Protein AF-A0AAP2UJI3-F1 (afdb_monomer_lite)

Sequence (205 aa):
MQFYSIVHDEIKALINLFKKYIAWIEMNHMDNLKEINLFNNMLITNILTFNYTDTYRTVYDLSIYNEIEENGVCWVHGRVFDDGSGDIVMGSGSDYYDRKYENFLDLFKFYQKYKYRTDTSYLDWIKDDQKFDNIYIFGHSLDPTDADILKSFLKSQSNIKIFYRTDSEKYHFEKNLLVILGKEMFMEKLSGKHPNIEFIKFENE

Structure (mmCIF, N/CA/C/O backbone):
data_AF-A0AAP2UJI3-F1
#
_entry.id   AF-A0AAP2UJI3-F1
#
loop_
_atom_site.group_PDB
_atom_site.id
_atom_site.type_symbol
_atom_site.label_atom_id
_atom_site.label_alt_id
_atom_site.label_comp_id
_atom_site.label_asym_id
_atom_site.label_entity_id
_atom_site.label_seq_id
_atom_site.pdbx_PDB_ins_code
_atom_site.Cartn_x
_atom_site.Cartn_y
_atom_site.Cartn_z
_atom_site.occupancy
_atom_site.B_iso_or_equiv
_atom_site.auth_seq_id
_atom_site.auth_comp_id
_atom_site.auth_asym_id
_atom_site.auth_atom_id
_atom_site.pdbx_PDB_model_num
ATOM 1 N N . MET A 1 1 ? 19.217 11.742 -26.617 1.00 65.31 1 MET A N 1
ATOM 2 C CA . MET A 1 1 ? 18.609 10.402 -26.785 1.00 65.31 1 MET A CA 1
ATOM 3 C C . MET A 1 1 ? 19.434 9.308 -26.112 1.00 65.31 1 MET A C 1
ATOM 5 O O . MET A 1 1 ? 18.882 8.651 -25.247 1.00 65.31 1 MET A O 1
ATOM 9 N N . GLN A 1 2 ? 20.737 9.164 -26.394 1.00 83.81 2 GLN A N 1
ATOM 10 C CA . GLN A 1 2 ? 21.566 8.096 -25.800 1.00 83.81 2 GLN A CA 1
ATOM 11 C C . GLN A 1 2 ? 21.606 8.097 -24.257 1.00 83.81 2 GLN A C 1
ATOM 13 O O . GLN A 1 2 ? 21.449 7.045 -23.656 1.00 83.81 2 GLN A O 1
ATOM 18 N N . PHE A 1 3 ? 21.727 9.267 -23.614 1.00 89.75 3 PHE A N 1
ATOM 19 C CA . PHE A 1 3 ? 21.716 9.368 -22.144 1.00 89.75 3 PHE A CA 1
ATOM 20 C C . PHE A 1 3 ? 20.425 8.821 -21.510 1.00 89.75 3 PHE A C 1
ATOM 22 O O . PHE A 1 3 ? 20.492 8.009 -20.597 1.00 89.75 3 PHE A O 1
ATOM 29 N N . TYR A 1 4 ? 19.254 9.222 -22.020 1.00 88.56 4 TYR A N 1
ATOM 30 C CA . TYR A 1 4 ? 17.965 8.761 -21.489 1.00 88.56 4 TYR A CA 1
ATOM 31 C C . TYR A 1 4 ? 17.781 7.249 -21.638 1.00 88.56 4 TYR A C 1
ATOM 33 O O . TYR A 1 4 ? 17.272 6.623 -20.718 1.00 88.56 4 TYR A O 1
ATOM 41 N N . SER A 1 5 ? 18.244 6.670 -22.752 1.00 90.44 5 SER A N 1
ATOM 42 C CA . SER A 1 5 ? 18.227 5.216 -22.955 1.00 90.44 5 SER A CA 1
ATOM 43 C C . SER A 1 5 ? 19.090 4.489 -21.925 1.00 90.44 5 SER A C 1
ATOM 45 O O . SER A 1 5 ? 18.625 3.531 -21.328 1.00 90.44 5 SER A O 1
ATOM 47 N N . ILE A 1 6 ? 20.312 4.973 -21.667 1.00 95.06 6 ILE A N 1
ATOM 48 C CA . ILE A 1 6 ? 21.215 4.354 -20.682 1.00 95.06 6 ILE A CA 1
ATOM 49 C C . ILE A 1 6 ? 20.583 4.379 -19.288 1.00 95.06 6 ILE A C 1
ATOM 51 O O . ILE A 1 6 ? 20.481 3.341 -18.645 1.00 95.06 6 ILE A O 1
ATOM 55 N N . VAL A 1 7 ? 20.096 5.545 -18.850 1.00 93.25 7 VAL A N 1
ATOM 56 C CA . VAL A 1 7 ? 19.451 5.688 -17.533 1.00 93.25 7 VAL A CA 1
ATOM 57 C C . VAL A 1 7 ? 18.229 4.777 -17.417 1.00 93.25 7 VAL A C 1
ATOM 59 O O . VAL A 1 7 ? 17.995 4.162 -16.381 1.00 93.25 7 VAL A O 1
ATOM 62 N N . HIS A 1 8 ? 17.435 4.679 -18.481 1.00 92.50 8 HIS A N 1
ATOM 63 C CA . HIS A 1 8 ? 16.263 3.813 -18.516 1.00 92.50 8 HIS A CA 1
ATOM 64 C C . HIS A 1 8 ? 16.623 2.330 -18.376 1.00 92.50 8 HIS A C 1
ATOM 66 O O . HIS A 1 8 ? 16.031 1.635 -17.546 1.00 92.50 8 HIS A O 1
ATOM 72 N N . ASP A 1 9 ? 17.623 1.868 -19.127 1.00 93.94 9 ASP A N 1
ATOM 73 C CA . ASP A 1 9 ? 18.111 0.490 -19.069 1.00 93.94 9 ASP A CA 1
ATOM 74 C C . ASP A 1 9 ? 18.701 0.158 -17.690 1.00 93.94 9 ASP A C 1
ATOM 76 O O . ASP A 1 9 ? 18.442 -0.918 -17.146 1.00 93.94 9 ASP A O 1
ATOM 80 N N . GLU A 1 10 ? 19.424 1.098 -17.073 1.00 95.50 10 GLU A N 1
ATOM 81 C CA . GLU A 1 10 ? 19.953 0.956 -15.713 1.00 95.50 10 GLU A CA 1
ATOM 82 C C . GLU A 1 10 ? 18.838 0.832 -14.667 1.00 95.50 10 GLU A C 1
ATOM 84 O O . GLU A 1 10 ? 18.910 -0.038 -13.797 1.00 95.50 10 GLU A O 1
ATOM 89 N N . ILE A 1 11 ? 17.768 1.631 -14.768 1.00 93.50 11 ILE A N 1
ATOM 90 C CA . ILE A 1 11 ? 16.617 1.511 -13.860 1.00 93.50 11 ILE A CA 1
ATOM 91 C C . ILE A 1 11 ? 15.938 0.147 -14.034 1.00 93.50 11 ILE A C 1
ATOM 93 O O . ILE A 1 11 ? 15.594 -0.506 -13.049 1.00 93.50 11 ILE A O 1
ATOM 97 N N . LYS A 1 12 ? 15.782 -0.340 -15.270 1.00 93.00 12 LYS A N 1
ATOM 98 C CA . LYS A 1 12 ? 15.232 -1.682 -15.515 1.00 93.00 12 LYS A CA 1
ATOM 99 C C . LYS A 1 12 ? 16.123 -2.788 -14.961 1.00 93.00 12 LYS A C 1
ATOM 101 O O . LYS A 1 12 ? 15.613 -3.751 -14.385 1.00 93.00 12 LYS A O 1
ATOM 106 N N . ALA A 1 13 ? 17.438 -2.662 -15.118 1.00 95.56 13 ALA A N 1
ATOM 107 C CA . ALA A 1 13 ? 18.397 -3.598 -14.545 1.00 95.56 13 ALA A CA 1
ATOM 108 C C . ALA A 1 13 ? 18.309 -3.612 -13.012 1.00 95.56 13 ALA A C 1
ATOM 110 O O . ALA A 1 13 ? 18.271 -4.693 -12.421 1.00 95.56 13 ALA A O 1
ATOM 111 N N . LEU A 1 14 ? 18.184 -2.438 -12.382 1.00 95.25 14 LEU A N 1
ATOM 112 C CA . LEU A 1 14 ? 17.980 -2.302 -10.940 1.00 95.25 14 LEU A CA 1
ATOM 113 C C . LEU A 1 14 ? 16.693 -2.996 -10.479 1.00 95.25 14 LEU A C 1
ATOM 115 O O . LEU A 1 14 ? 16.747 -3.786 -9.542 1.00 95.25 14 LEU A O 1
ATOM 119 N N . ILE A 1 15 ? 15.561 -2.764 -11.153 1.00 93.94 15 ILE A N 1
ATOM 120 C CA . ILE A 1 15 ? 14.279 -3.413 -10.819 1.00 93.94 15 ILE A CA 1
ATOM 121 C C . ILE A 1 15 ? 14.406 -4.940 -10.918 1.00 93.94 15 ILE A C 1
ATOM 123 O O . ILE A 1 15 ? 13.967 -5.667 -10.029 1.00 93.94 15 ILE A O 1
ATOM 127 N N . ASN A 1 16 ? 15.051 -5.451 -11.969 1.00 93.75 16 ASN A N 1
ATOM 128 C CA . ASN A 1 16 ? 15.254 -6.891 -12.133 1.00 93.75 16 ASN A CA 1
ATOM 129 C C . ASN A 1 16 ? 16.176 -7.489 -11.063 1.00 93.75 16 ASN A C 1
ATOM 131 O O . ASN A 1 16 ? 15.917 -8.592 -10.582 1.00 93.75 16 ASN A O 1
ATOM 135 N N . LEU A 1 17 ? 17.240 -6.780 -10.680 1.00 96.06 17 LEU A N 1
ATOM 136 C CA . LEU A 1 17 ? 18.109 -7.202 -9.584 1.00 96.06 17 LEU A CA 1
ATOM 137 C C . LEU A 1 17 ? 17.356 -7.187 -8.250 1.00 96.06 17 LEU A C 1
ATOM 139 O O . LEU A 1 17 ? 17.501 -8.116 -7.462 1.00 96.06 17 LEU A O 1
ATOM 143 N N . PHE A 1 18 ? 16.523 -6.172 -8.024 1.00 95.62 18 PHE A N 1
ATOM 144 C CA . PHE A 1 18 ? 15.719 -6.044 -6.816 1.00 95.62 18 PHE A CA 1
ATOM 145 C C . PHE A 1 18 ? 14.740 -7.212 -6.648 1.00 95.62 18 PHE A C 1
ATOM 147 O O . PHE A 1 18 ? 14.673 -7.781 -5.563 1.00 95.62 18 PHE A O 1
ATOM 154 N N . LYS A 1 19 ? 14.072 -7.661 -7.723 1.00 95.31 19 LYS A N 1
ATOM 155 C CA . LYS A 1 19 ? 13.230 -8.874 -7.685 1.00 95.31 19 LYS A CA 1
ATOM 156 C C . LYS A 1 19 ? 14.011 -10.115 -7.251 1.00 95.31 19 LYS A C 1
ATOM 158 O O . LYS A 1 19 ? 13.573 -10.845 -6.370 1.00 95.31 19 LYS A O 1
ATOM 163 N N . LYS A 1 20 ? 15.204 -10.326 -7.818 1.00 95.38 20 LYS A N 1
ATOM 164 C CA . LYS A 1 20 ? 16.078 -11.449 -7.435 1.00 95.38 20 LYS A CA 1
ATOM 165 C C . LYS A 1 20 ? 16.544 -11.351 -5.986 1.00 95.38 20 LYS A C 1
ATOM 167 O O . LYS A 1 20 ? 16.634 -12.365 -5.307 1.00 95.38 20 LYS A O 1
ATOM 172 N N . TYR A 1 21 ? 16.846 -10.140 -5.525 1.00 95.19 21 TYR A N 1
ATOM 173 C CA . TYR A 1 21 ? 17.221 -9.896 -4.139 1.00 95.19 21 TYR A CA 1
ATOM 174 C C . TYR A 1 21 ? 16.072 -10.228 -3.182 1.00 95.19 21 TYR A C 1
ATOM 176 O O . TYR A 1 21 ? 16.296 -10.934 -2.207 1.00 95.19 21 TYR A O 1
ATOM 184 N N . ILE A 1 22 ? 14.848 -9.787 -3.487 1.00 93.62 22 ILE A N 1
ATOM 185 C CA . ILE A 1 22 ? 13.653 -10.117 -2.703 1.00 93.62 22 ILE A CA 1
ATOM 186 C C . ILE A 1 22 ? 13.452 -11.635 -2.625 1.00 93.62 22 ILE A C 1
ATOM 188 O O . ILE A 1 22 ? 13.320 -12.166 -1.527 1.00 93.62 22 ILE A O 1
ATOM 192 N N . ALA A 1 23 ? 13.487 -12.333 -3.764 1.00 93.50 23 ALA A N 1
ATOM 193 C CA . ALA A 1 23 ? 13.346 -13.789 -3.796 1.00 93.50 23 ALA A CA 1
ATOM 194 C C . ALA A 1 23 ? 14.439 -14.486 -2.967 1.00 93.50 23 ALA A C 1
ATOM 196 O O . ALA A 1 23 ? 14.164 -15.392 -2.187 1.00 93.50 23 ALA A O 1
ATOM 197 N N . TRP A 1 24 ? 15.684 -14.006 -3.060 1.00 93.88 24 TRP A N 1
ATOM 198 C CA . TRP A 1 24 ? 16.778 -14.514 -2.236 1.00 93.88 24 TRP A CA 1
ATOM 199 C C . TRP A 1 24 ? 16.541 -14.285 -0.735 1.00 93.88 24 TRP A C 1
ATOM 201 O O . TRP A 1 24 ? 16.820 -15.186 0.056 1.00 93.88 24 TRP A O 1
ATOM 211 N N . ILE A 1 25 ? 16.012 -13.123 -0.333 1.00 91.31 25 ILE A N 1
ATOM 212 C CA . ILE A 1 25 ? 15.660 -12.844 1.067 1.00 91.31 25 ILE A CA 1
ATOM 213 C C . ILE A 1 25 ? 14.590 -13.818 1.564 1.00 91.31 25 ILE A C 1
ATOM 215 O O . ILE A 1 25 ? 14.795 -14.441 2.606 1.00 91.31 25 ILE A O 1
ATOM 219 N N . GLU A 1 26 ? 13.502 -13.998 0.811 1.00 87.56 26 GLU A N 1
ATOM 220 C CA . GLU A 1 26 ? 12.428 -14.937 1.166 1.00 87.56 26 GLU A CA 1
ATOM 221 C C . GLU A 1 26 ? 12.962 -16.369 1.325 1.00 87.56 26 GLU A C 1
ATOM 223 O O . GLU A 1 26 ? 12.669 -17.047 2.304 1.00 87.56 26 GLU A O 1
ATOM 228 N N . MET A 1 27 ? 13.841 -16.820 0.430 1.00 87.81 27 MET A N 1
ATOM 229 C CA . MET A 1 27 ? 14.386 -18.179 0.504 1.00 87.81 27 MET A CA 1
ATOM 230 C C . MET A 1 27 ? 15.370 -18.407 1.662 1.00 87.81 27 MET A C 1
ATOM 232 O O . MET A 1 27 ? 15.539 -19.545 2.089 1.00 87.81 27 MET A O 1
ATOM 236 N N . ASN A 1 28 ? 16.082 -17.372 2.126 1.00 89.81 28 ASN A N 1
ATOM 237 C CA . ASN A 1 28 ? 17.237 -17.552 3.023 1.00 89.81 28 ASN A CA 1
ATOM 238 C C . ASN A 1 28 ? 17.060 -16.942 4.418 1.00 89.81 28 ASN A C 1
ATOM 240 O O . ASN A 1 28 ? 17.861 -17.230 5.309 1.00 89.81 28 ASN A O 1
ATOM 244 N N . HIS A 1 29 ? 16.063 -16.079 4.626 1.00 87.81 29 HIS A N 1
ATOM 245 C CA . HIS A 1 29 ? 15.933 -15.318 5.871 1.00 87.81 29 HIS A CA 1
ATOM 246 C C . HIS A 1 29 ? 14.582 -15.461 6.577 1.00 87.81 29 HIS A C 1
ATOM 248 O O . HIS A 1 29 ? 14.460 -14.976 7.704 1.00 87.81 29 HIS A O 1
ATOM 254 N N . MET A 1 30 ? 13.611 -16.156 5.981 1.00 82.81 30 MET A N 1
ATOM 255 C CA . MET A 1 30 ? 12.265 -16.303 6.548 1.00 82.81 30 MET A CA 1
ATOM 256 C C . MET A 1 30 ? 12.227 -17.118 7.843 1.00 82.81 30 MET A C 1
ATOM 258 O O . MET A 1 30 ? 11.515 -16.732 8.766 1.00 82.81 30 MET A O 1
ATOM 262 N N . ASP A 1 31 ? 13.069 -18.147 7.978 1.00 80.31 31 ASP A N 1
ATOM 263 C CA . ASP A 1 31 ? 13.135 -19.008 9.174 1.00 80.31 31 ASP A CA 1
ATOM 264 C C . ASP A 1 31 ? 13.488 -18.257 10.473 1.00 80.31 31 ASP A C 1
ATOM 266 O O . ASP A 1 31 ? 13.299 -18.770 11.574 1.00 80.31 31 ASP A O 1
ATOM 270 N N . ASN A 1 32 ? 14.029 -17.038 10.366 1.00 78.62 32 ASN A N 1
ATOM 271 C CA . ASN A 1 32 ? 14.423 -16.226 11.520 1.00 78.62 32 ASN A CA 1
ATOM 272 C C . ASN A 1 32 ? 13.332 -15.247 11.974 1.00 78.62 32 ASN A C 1
ATOM 274 O O . ASN A 1 32 ? 13.539 -14.507 12.943 1.00 78.62 32 ASN A O 1
ATOM 278 N N . LEU A 1 33 ? 12.205 -15.183 11.265 1.00 81.94 33 LEU A N 1
ATOM 279 C CA . LEU A 1 33 ? 11.120 -14.272 11.597 1.00 81.94 33 LEU A CA 1
ATOM 280 C C . LEU A 1 33 ? 10.270 -14.840 12.732 1.00 81.94 33 LEU A C 1
ATOM 282 O O . LEU A 1 33 ? 10.002 -16.034 12.810 1.00 81.94 33 LEU A O 1
ATOM 286 N N . LYS A 1 34 ? 9.850 -13.948 13.629 1.00 80.81 34 LYS A N 1
ATOM 287 C CA . LYS A 1 34 ? 8.899 -14.259 14.694 1.00 80.81 34 LYS A CA 1
ATOM 288 C C . LYS A 1 34 ? 7.555 -13.643 14.357 1.00 80.81 34 LYS A C 1
ATOM 290 O O . LYS A 1 34 ? 7.498 -12.493 13.915 1.00 80.81 34 LYS A O 1
ATOM 295 N N . GLU A 1 35 ? 6.500 -14.401 14.612 1.00 79.12 35 GLU A N 1
ATOM 296 C CA . GLU A 1 35 ? 5.138 -13.893 14.570 1.00 79.12 35 GLU A CA 1
ATOM 297 C C . GLU A 1 35 ? 4.967 -12.720 15.539 1.00 79.12 35 GLU A C 1
ATOM 299 O O . GLU A 1 35 ? 5.454 -12.734 16.670 1.00 79.12 35 GLU A O 1
ATOM 304 N N . ILE A 1 36 ? 4.241 -11.701 15.091 1.00 80.06 36 ILE A N 1
ATOM 305 C CA . ILE A 1 36 ? 3.737 -10.638 15.950 1.00 80.06 36 ILE A CA 1
ATOM 306 C C . ILE A 1 36 ? 2.353 -11.063 16.461 1.00 80.06 36 ILE A C 1
ATOM 308 O O . ILE A 1 36 ? 1.394 -11.111 15.690 1.00 80.06 36 ILE A O 1
ATOM 312 N N . ASN A 1 37 ? 2.231 -11.289 17.774 1.00 79.25 37 ASN A N 1
ATOM 313 C CA . ASN A 1 37 ? 0.995 -11.747 18.441 1.00 79.25 37 ASN A CA 1
ATOM 314 C C . ASN A 1 37 ? -0.247 -10.885 18.155 1.00 79.25 37 ASN A C 1
ATOM 316 O O . ASN A 1 37 ? -1.378 -11.343 18.309 1.00 79.25 37 ASN A O 1
ATOM 320 N N . LEU A 1 38 ? -0.048 -9.630 17.747 1.00 79.25 38 LEU A N 1
ATOM 321 C CA . LEU A 1 38 ? -1.108 -8.690 17.391 1.00 79.25 38 LEU A CA 1
ATOM 322 C C . LEU A 1 38 ? -2.101 -9.265 16.366 1.00 79.25 38 LEU A C 1
ATOM 324 O O . LEU A 1 38 ? -3.298 -8.998 16.472 1.00 79.25 38 LEU A O 1
ATOM 328 N N . PHE A 1 39 ? -1.622 -10.053 15.401 1.00 77.94 39 PHE A N 1
ATOM 329 C CA . PHE A 1 39 ? -2.461 -10.595 14.331 1.00 77.94 39 PHE A CA 1
ATOM 330 C C . PHE A 1 39 ? -3.343 -11.766 14.784 1.00 77.94 39 PHE A C 1
ATOM 332 O O . PHE A 1 39 ? -4.402 -11.979 14.200 1.00 77.94 39 PHE A O 1
ATOM 339 N N . ASN A 1 40 ? -2.984 -12.456 15.872 1.00 75.38 40 ASN A N 1
ATOM 340 C CA . ASN A 1 40 ? -3.693 -13.654 16.349 1.00 75.38 40 ASN A CA 1
ATOM 341 C C . ASN A 1 40 ? -5.133 -13.362 16.794 1.00 75.38 40 ASN A C 1
ATOM 343 O O . ASN A 1 40 ? -5.980 -14.250 16.805 1.00 75.38 40 ASN A O 1
ATOM 347 N N . ASN A 1 41 ? -5.421 -12.110 17.154 1.00 76.00 41 ASN A N 1
ATOM 348 C CA . ASN A 1 41 ? -6.742 -11.676 17.610 1.00 76.00 41 ASN A CA 1
ATOM 349 C C . ASN A 1 41 ? -7.554 -10.971 16.511 1.00 76.00 41 ASN A C 1
ATOM 351 O O . ASN A 1 41 ? -8.590 -10.369 16.805 1.00 76.00 41 ASN A O 1
ATOM 355 N N . MET A 1 42 ? -7.081 -10.986 15.261 1.00 82.44 42 MET A N 1
ATOM 356 C CA . MET A 1 42 ? -7.744 -10.328 14.137 1.00 82.44 42 MET A CA 1
ATOM 357 C C . MET A 1 42 ? -8.415 -11.357 13.226 1.00 82.44 42 MET A C 1
ATOM 359 O O . MET A 1 42 ? -7.772 -12.275 12.725 1.00 82.44 42 MET A O 1
ATOM 363 N N . LEU A 1 43 ? -9.710 -11.170 12.961 1.00 84.06 43 LEU A N 1
ATOM 364 C CA . LEU A 1 43 ? -10.407 -11.908 11.911 1.00 84.06 43 LEU A CA 1
ATOM 365 C C . LEU A 1 43 ? -10.122 -11.226 10.569 1.00 84.06 43 LEU A C 1
ATOM 367 O O . LEU A 1 43 ? -10.699 -10.180 10.267 1.00 84.06 43 LEU A O 1
ATOM 371 N N . ILE A 1 44 ? -9.213 -11.798 9.785 1.00 86.50 44 ILE A N 1
ATOM 372 C CA . ILE A 1 44 ? -8.826 -11.257 8.482 1.00 86.50 44 ILE A CA 1
ATOM 373 C C . ILE A 1 44 ? -9.504 -12.074 7.386 1.00 86.50 44 ILE A C 1
ATOM 375 O O . ILE A 1 44 ? -9.190 -13.244 7.195 1.00 86.50 44 ILE A O 1
ATOM 379 N N . THR A 1 45 ? -10.421 -11.444 6.653 1.00 87.94 45 THR A N 1
ATOM 380 C CA . THR A 1 45 ? -11.093 -12.052 5.490 1.00 87.94 45 THR A CA 1
ATOM 381 C C . THR A 1 45 ? -10.449 -11.647 4.169 1.00 87.94 45 THR A C 1
ATOM 383 O O . THR A 1 45 ? -10.584 -12.346 3.170 1.00 87.94 45 THR A O 1
ATOM 386 N N . ASN A 1 46 ? -9.774 -10.494 4.148 1.00 91.06 46 ASN A N 1
ATOM 387 C CA . ASN A 1 46 ? -9.183 -9.920 2.949 1.00 91.06 46 ASN A CA 1
ATOM 388 C C . ASN A 1 46 ? -7.850 -9.242 3.259 1.00 91.06 46 ASN A C 1
ATOM 390 O O . ASN A 1 46 ? -7.698 -8.598 4.297 1.00 91.06 46 ASN A O 1
ATOM 394 N N . ILE A 1 47 ? -6.906 -9.341 2.324 1.00 91.88 47 ILE A N 1
ATOM 395 C CA . ILE A 1 47 ? -5.590 -8.705 2.408 1.00 91.88 47 ILE A CA 1
ATOM 396 C C . ILE A 1 47 ? -5.372 -7.846 1.169 1.00 91.88 47 ILE A C 1
ATOM 398 O O . ILE A 1 47 ? -5.279 -8.346 0.053 1.00 91.88 47 ILE A O 1
ATOM 402 N N . LEU A 1 48 ? -5.231 -6.539 1.375 1.00 93.50 48 LEU A N 1
ATOM 403 C CA . LEU A 1 48 ? -4.755 -5.612 0.356 1.00 93.50 48 LEU A CA 1
ATOM 404 C C . LEU A 1 48 ? -3.249 -5.414 0.543 1.00 93.50 48 LEU A C 1
ATOM 406 O O . LEU A 1 48 ? -2.832 -4.701 1.456 1.00 93.50 48 LEU A O 1
ATOM 410 N N . THR A 1 49 ? -2.429 -6.054 -0.290 1.00 92.44 49 THR A N 1
ATOM 411 C CA . THR A 1 49 ? -0.972 -6.037 -0.116 1.00 92.44 49 THR A CA 1
ATOM 412 C C . THR A 1 49 ? -0.278 -5.148 -1.142 1.00 92.44 49 THR A C 1
ATOM 414 O O . THR A 1 49 ? -0.447 -5.288 -2.353 1.00 92.44 49 THR A O 1
ATOM 417 N N . PHE A 1 50 ? 0.542 -4.241 -0.614 1.00 92.06 50 PHE A N 1
ATOM 418 C CA . PHE A 1 50 ? 1.509 -3.429 -1.356 1.00 92.06 50 PHE A CA 1
ATOM 419 C C . PHE A 1 50 ? 2.905 -4.074 -1.359 1.00 92.06 50 PHE A C 1
ATOM 421 O O . PHE A 1 50 ? 3.814 -3.589 -2.025 1.00 92.06 50 PHE A O 1
ATOM 428 N N . ASN A 1 51 ? 3.085 -5.157 -0.596 1.00 91.81 51 ASN A N 1
ATOM 429 C CA . ASN A 1 51 ? 4.319 -5.929 -0.577 1.00 91.81 51 ASN A CA 1
ATOM 430 C C . ASN A 1 51 ? 4.358 -6.884 -1.769 1.00 91.81 51 ASN A C 1
ATOM 432 O O . ASN A 1 51 ? 3.322 -7.306 -2.278 1.00 91.81 51 ASN A O 1
ATOM 436 N N . TYR A 1 52 ? 5.569 -7.267 -2.161 1.00 93.12 52 TYR A N 1
ATOM 437 C CA . TYR A 1 52 ? 5.797 -8.129 -3.318 1.00 93.12 52 TYR A CA 1
ATOM 438 C C . TYR A 1 52 ? 5.856 -9.623 -2.975 1.00 93.12 52 TYR A C 1
ATOM 440 O O . TYR A 1 52 ? 5.956 -10.439 -3.884 1.00 93.12 52 TYR A O 1
ATOM 448 N N . THR A 1 53 ? 5.841 -9.984 -1.694 1.00 89.94 53 THR A N 1
ATOM 449 C CA . THR A 1 53 ? 6.145 -11.333 -1.197 1.00 89.94 53 THR A CA 1
ATOM 450 C C . THR A 1 53 ? 5.019 -11.905 -0.349 1.00 89.94 53 THR A C 1
ATOM 452 O O . THR A 1 53 ? 4.253 -11.172 0.281 1.00 89.94 53 THR A O 1
ATOM 455 N N . ASP A 1 54 ? 4.962 -13.234 -0.268 1.00 85.50 54 ASP A N 1
ATOM 456 C CA . ASP A 1 54 ? 4.044 -13.982 0.598 1.00 85.50 54 ASP A CA 1
ATOM 457 C C . ASP A 1 54 ? 4.531 -14.091 2.047 1.00 85.50 54 ASP A C 1
ATOM 459 O O . ASP A 1 54 ? 4.106 -14.991 2.769 1.00 85.50 54 ASP A O 1
ATOM 463 N N . THR A 1 55 ? 5.369 -13.155 2.510 1.00 83.44 55 THR A N 1
ATOM 464 C CA . THR A 1 55 ? 5.941 -13.161 3.864 1.00 83.44 55 THR A CA 1
ATOM 465 C C . THR A 1 55 ? 4.873 -13.413 4.929 1.00 83.44 55 THR A C 1
ATOM 467 O O . THR A 1 55 ? 5.105 -14.134 5.894 1.00 83.44 55 THR A O 1
ATOM 470 N N . TYR A 1 56 ? 3.675 -12.848 4.744 1.00 82.25 56 TYR A N 1
ATOM 471 C CA . TYR A 1 56 ? 2.576 -13.015 5.687 1.00 82.25 56 TYR A CA 1
ATOM 472 C C . TYR A 1 56 ? 2.067 -14.465 5.781 1.00 82.25 56 TYR A C 1
ATOM 474 O O . TYR A 1 56 ? 1.693 -14.871 6.869 1.00 82.25 56 TYR A O 1
ATOM 482 N N . ARG A 1 57 ? 2.071 -15.245 4.691 1.00 80.19 57 ARG A N 1
ATOM 483 C CA . ARG A 1 57 ? 1.650 -16.661 4.690 1.00 80.19 57 ARG A CA 1
ATOM 484 C C . ARG A 1 57 ? 2.687 -17.559 5.340 1.00 80.19 57 ARG A C 1
ATOM 486 O O . ARG A 1 57 ? 2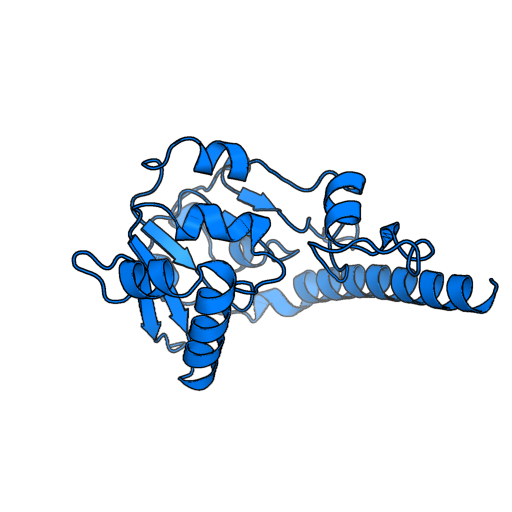.339 -18.546 5.969 1.00 80.19 57 ARG A O 1
ATOM 493 N N . THR A 1 58 ? 3.957 -17.225 5.138 1.00 78.38 58 THR A N 1
ATOM 494 C CA . THR A 1 58 ? 5.079 -18.001 5.665 1.00 78.38 58 THR A CA 1
ATOM 495 C C . THR A 1 58 ? 5.274 -17.752 7.157 1.00 78.38 58 THR A C 1
ATOM 497 O O . THR A 1 58 ? 5.564 -18.686 7.894 1.00 78.38 58 THR A O 1
ATOM 500 N N . VAL A 1 59 ? 5.135 -16.497 7.604 1.00 80.56 59 VAL A N 1
ATOM 501 C CA . VAL A 1 59 ? 5.307 -16.132 9.019 1.00 80.56 59 VAL A CA 1
ATOM 502 C C . VAL A 1 59 ? 4.062 -16.443 9.824 1.00 80.56 59 VAL A C 1
ATOM 504 O O . VAL A 1 59 ? 4.190 -16.954 10.923 1.00 80.56 59 VAL A O 1
ATOM 507 N N . TYR A 1 60 ? 2.880 -16.111 9.308 1.00 77.75 60 TYR A N 1
ATOM 508 C CA . TYR A 1 60 ? 1.626 -16.319 10.017 1.00 77.75 60 TYR A CA 1
ATOM 509 C C . TYR A 1 60 ? 0.924 -17.508 9.382 1.00 77.75 60 TYR A C 1
ATOM 511 O O . TYR A 1 60 ? 0.460 -17.419 8.243 1.00 77.75 60 TYR A O 1
ATOM 519 N N . ASP A 1 61 ? 0.843 -18.617 10.118 1.00 63.94 61 ASP A N 1
ATOM 520 C CA . ASP A 1 61 ? 0.106 -19.798 9.678 1.00 63.94 61 ASP A CA 1
ATOM 521 C C . ASP A 1 61 ? -1.403 -19.509 9.682 1.00 63.94 61 ASP A C 1
ATOM 523 O O . ASP A 1 61 ? -2.152 -19.828 10.609 1.00 63.94 61 ASP A O 1
ATOM 527 N N . LEU A 1 62 ? -1.863 -18.850 8.619 1.00 58.88 62 LEU A N 1
ATOM 528 C CA . LEU A 1 62 ? -3.262 -18.491 8.438 1.00 58.88 62 LEU A CA 1
ATOM 529 C C . LEU A 1 62 ? -4.163 -19.728 8.322 1.00 58.88 62 LEU A C 1
ATOM 531 O O . LEU A 1 62 ? -5.362 -19.595 8.542 1.00 58.88 62 LEU A O 1
ATOM 535 N N . SER A 1 63 ? -3.621 -20.930 8.073 1.00 51.16 63 SER A N 1
ATOM 536 C CA . SER A 1 63 ? -4.418 -22.166 8.080 1.00 51.16 63 SER A CA 1
ATOM 537 C C . SER A 1 63 ? -5.010 -22.483 9.462 1.00 51.16 63 SER A C 1
ATOM 539 O O . SER A 1 63 ? -6.049 -23.135 9.554 1.00 51.16 63 SER A O 1
ATOM 541 N N . ILE A 1 64 ? -4.414 -21.956 10.539 1.00 50.22 64 ILE A N 1
ATOM 542 C CA . ILE A 1 64 ? -4.914 -22.106 11.912 1.00 50.22 64 ILE A CA 1
ATOM 543 C C . ILE A 1 64 ? -5.951 -21.025 12.262 1.00 50.22 64 ILE A C 1
ATOM 545 O O . ILE A 1 64 ? -6.820 -21.261 13.104 1.00 50.22 64 ILE A O 1
ATOM 549 N N . TYR A 1 65 ? -5.894 -19.853 11.617 1.00 51.81 65 TYR A N 1
ATOM 550 C CA . TYR A 1 65 ? -6.619 -18.665 12.083 1.00 51.81 65 TYR A CA 1
ATOM 551 C C . TYR A 1 65 ? -7.717 -18.159 11.147 1.00 51.81 65 TYR A C 1
ATOM 553 O O . TYR A 1 65 ? -8.700 -17.661 11.680 1.00 51.81 65 TYR A O 1
ATOM 561 N N . ASN A 1 66 ? -7.587 -18.299 9.820 1.00 55.16 66 ASN A N 1
ATOM 562 C CA . ASN A 1 66 ? -8.606 -18.117 8.770 1.00 55.16 66 ASN A CA 1
ATOM 563 C C . ASN A 1 66 ? -7.954 -18.520 7.434 1.00 55.16 66 ASN A C 1
ATOM 565 O O . ASN A 1 66 ? -7.046 -17.814 6.994 1.00 55.16 66 ASN A O 1
ATOM 569 N N . GLU A 1 67 ? -8.388 -19.591 6.760 1.00 64.00 67 GLU A N 1
ATOM 570 C CA . GLU A 1 67 ? -7.933 -19.865 5.386 1.00 64.00 67 GLU A CA 1
ATOM 571 C C . GLU A 1 67 ? -8.383 -18.711 4.472 1.00 64.00 67 GLU A C 1
ATOM 573 O O . GLU A 1 67 ? -9.503 -18.692 3.964 1.00 64.00 67 GLU A O 1
ATOM 578 N N . ILE A 1 68 ? -7.526 -17.702 4.294 1.00 75.06 68 ILE A N 1
ATOM 579 C CA . ILE A 1 68 ? -7.764 -16.637 3.325 1.00 75.06 68 ILE A CA 1
ATOM 580 C C . ILE A 1 68 ? -7.549 -17.264 1.955 1.00 75.06 68 ILE A C 1
ATOM 582 O O . ILE A 1 68 ? -6.414 -17.484 1.523 1.00 75.06 68 ILE A O 1
ATOM 586 N N . GLU A 1 69 ? -8.657 -17.569 1.287 1.00 77.88 69 GLU A N 1
ATOM 587 C CA . GLU A 1 69 ? -8.658 -17.983 -0.109 1.00 77.88 69 GLU A CA 1
ATOM 588 C C . GLU A 1 69 ? -7.846 -16.985 -0.957 1.00 77.88 69 GLU A C 1
ATOM 590 O O . GLU A 1 69 ? -7.822 -15.786 -0.678 1.00 77.88 69 GLU A O 1
ATOM 595 N N . GLU A 1 70 ? -7.185 -17.448 -2.026 1.00 81.00 70 GLU A N 1
ATOM 596 C CA . GLU A 1 70 ? -6.371 -16.568 -2.890 1.00 81.00 70 GLU A CA 1
ATOM 597 C C . GLU A 1 70 ? -7.185 -15.376 -3.431 1.00 81.00 70 GLU A C 1
ATOM 599 O O . GLU A 1 70 ? -6.652 -14.283 -3.577 1.00 81.00 70 GLU A O 1
ATOM 604 N N . ASN A 1 71 ? -8.493 -15.553 -3.651 1.00 82.69 71 ASN A N 1
ATOM 605 C CA . ASN A 1 71 ? -9.416 -14.491 -4.076 1.00 82.69 71 ASN A CA 1
ATOM 606 C C . ASN A 1 71 ? -9.645 -13.393 -3.007 1.00 82.69 71 ASN A C 1
ATOM 608 O O . ASN A 1 71 ? -10.171 -12.320 -3.317 1.00 82.69 71 ASN A O 1
ATOM 612 N N . GLY A 1 72 ? -9.261 -13.653 -1.756 1.00 88.25 72 GLY A N 1
ATOM 613 C CA . GLY A 1 72 ? -9.287 -12.721 -0.638 1.00 88.25 72 GLY A CA 1
ATOM 614 C C . GLY A 1 72 ? -8.061 -11.811 -0.597 1.00 88.25 72 GLY A C 1
ATOM 615 O O . GLY A 1 72 ? -8.045 -10.848 0.167 1.00 88.25 72 GLY A O 1
ATOM 616 N N . VAL A 1 73 ? -7.050 -12.064 -1.429 1.00 91.81 73 VAL A N 1
ATOM 617 C CA . VAL A 1 73 ? -5.785 -11.325 -1.452 1.00 91.81 73 VAL A CA 1
ATOM 618 C C . VAL A 1 73 ? -5.703 -10.501 -2.728 1.00 91.81 73 VAL A C 1
ATOM 620 O O . VAL A 1 73 ? -5.957 -11.009 -3.811 1.00 91.81 73 VAL A O 1
ATOM 623 N N . CYS A 1 74 ? -5.335 -9.226 -2.607 1.00 93.88 74 CYS A N 1
ATOM 624 C CA . CYS A 1 74 ? -5.184 -8.322 -3.739 1.00 93.88 74 CYS A CA 1
ATOM 625 C C . CYS A 1 74 ? -3.765 -7.744 -3.796 1.00 93.88 74 CYS A C 1
ATOM 627 O O . CYS A 1 74 ? -3.379 -6.933 -2.949 1.00 93.88 74 CYS A O 1
ATOM 629 N N . TRP A 1 75 ? -3.013 -8.125 -4.831 1.00 94.12 75 TRP A N 1
ATOM 630 C CA . TRP A 1 75 ? -1.618 -7.729 -5.076 1.00 94.12 75 TRP A CA 1
ATOM 631 C C . TRP A 1 75 ? -1.510 -6.453 -5.923 1.00 94.12 75 TRP A C 1
ATOM 633 O O . TRP A 1 75 ? -1.204 -6.495 -7.120 1.00 94.12 75 TRP A O 1
ATOM 643 N N . VAL A 1 76 ? -1.759 -5.289 -5.316 1.00 93.31 76 VAL A N 1
ATOM 644 C CA . VAL A 1 76 ? -1.887 -4.018 -6.064 1.00 93.31 76 VAL A CA 1
ATOM 645 C C . VAL A 1 76 ? -0.591 -3.540 -6.718 1.00 93.31 76 VAL A C 1
ATOM 647 O O . VAL A 1 76 ? -0.633 -2.776 -7.684 1.00 93.31 76 VAL A O 1
ATOM 650 N N . HIS A 1 77 ? 0.563 -3.983 -6.215 1.00 93.19 77 HIS A N 1
ATOM 651 C CA . HIS A 1 77 ? 1.880 -3.690 -6.789 1.00 93.19 77 HIS A CA 1
ATOM 652 C C . HIS A 1 77 ? 2.532 -4.913 -7.446 1.00 93.19 77 HIS A C 1
ATOM 654 O O . HIS A 1 77 ? 3.706 -4.856 -7.807 1.00 93.19 77 HIS A O 1
ATOM 660 N N . GLY A 1 78 ? 1.774 -5.990 -7.661 1.00 94.31 78 GLY A N 1
ATOM 661 C CA . GLY A 1 78 ? 2.291 -7.244 -8.203 1.00 94.31 78 GLY A CA 1
ATOM 662 C C . GLY A 1 78 ? 3.022 -8.100 -7.166 1.00 94.31 78 GLY A C 1
ATOM 663 O O . GLY A 1 78 ? 3.040 -7.786 -5.976 1.00 94.31 78 GLY A O 1
ATOM 664 N N . ARG A 1 79 ? 3.594 -9.213 -7.628 1.00 93.62 79 ARG A N 1
ATOM 665 C CA . ARG A 1 79 ? 4.150 -10.283 -6.787 1.00 93.62 79 ARG A CA 1
ATOM 666 C C . ARG A 1 79 ? 5.449 -10.806 -7.395 1.00 93.62 79 ARG A C 1
ATOM 668 O O . ARG A 1 79 ? 5.560 -10.914 -8.616 1.00 93.62 79 ARG A O 1
ATOM 675 N N . VAL A 1 80 ? 6.416 -11.116 -6.540 1.00 94.69 80 VAL A N 1
ATOM 676 C CA . VAL A 1 80 ? 7.673 -11.789 -6.878 1.00 94.69 80 VAL A CA 1
ATOM 677 C C . VAL A 1 80 ? 7.560 -13.245 -6.455 1.00 94.69 80 VAL A C 1
ATOM 679 O O . VAL A 1 80 ? 7.151 -13.530 -5.333 1.00 94.69 80 VAL A O 1
ATOM 682 N N . PHE A 1 81 ? 7.929 -14.151 -7.354 1.00 91.25 81 PHE A N 1
ATOM 683 C CA . PHE A 1 81 ? 7.994 -15.585 -7.075 1.00 91.25 81 PHE A CA 1
ATOM 684 C C . PHE A 1 81 ? 9.419 -16.007 -6.687 1.00 91.25 81 PHE A C 1
ATOM 686 O O . PHE A 1 81 ? 10.374 -15.260 -6.906 1.00 91.25 81 PHE A O 1
ATOM 693 N N . ASP A 1 82 ? 9.570 -17.217 -6.149 1.00 88.44 82 ASP A N 1
ATOM 694 C CA . ASP A 1 82 ? 10.835 -17.739 -5.601 1.00 88.44 82 ASP A CA 1
ATOM 695 C C . ASP A 1 82 ? 11.996 -17.769 -6.611 1.00 88.44 82 ASP A C 1
ATOM 697 O O . ASP A 1 82 ? 13.165 -17.675 -6.244 1.00 88.44 82 ASP A O 1
ATOM 701 N N . ASP A 1 83 ? 11.700 -17.858 -7.908 1.00 89.44 83 ASP A N 1
ATOM 702 C CA . ASP A 1 83 ? 12.699 -17.796 -8.981 1.00 89.44 83 ASP A CA 1
ATOM 703 C C . ASP A 1 83 ? 13.096 -16.352 -9.367 1.00 89.44 83 ASP A C 1
ATOM 705 O O . ASP A 1 83 ? 13.877 -16.130 -10.299 1.00 89.44 83 ASP A O 1
ATOM 709 N N . GLY A 1 84 ? 12.564 -15.350 -8.658 1.00 90.25 84 GLY A N 1
ATOM 710 C CA . GLY A 1 84 ? 12.724 -13.926 -8.945 1.00 90.25 84 GLY A CA 1
ATOM 711 C C . GLY A 1 84 ? 11.914 -13.443 -10.152 1.00 90.25 84 GLY A C 1
ATOM 712 O O . GLY A 1 84 ? 12.134 -12.318 -10.622 1.00 90.25 84 GLY A O 1
ATOM 713 N N . SER A 1 85 ? 11.017 -14.278 -10.686 1.00 92.25 85 SER A N 1
ATOM 714 C CA . SER A 1 85 ? 10.065 -13.893 -11.727 1.00 92.25 85 SER A CA 1
ATOM 715 C C . SER A 1 85 ? 8.880 -13.113 -11.144 1.00 92.25 85 SER A C 1
ATOM 717 O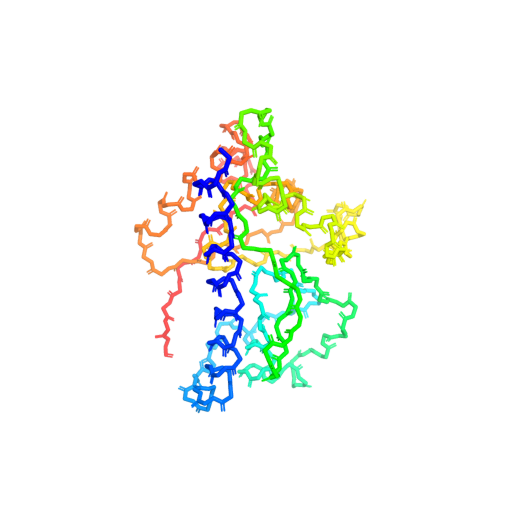 O . SER A 1 85 ? 8.833 -12.799 -9.954 1.00 92.25 85 SER A O 1
ATOM 719 N N . GLY A 1 86 ? 7.938 -12.744 -12.011 1.00 92.25 86 GLY A N 1
ATOM 720 C CA . GLY A 1 86 ? 6.822 -11.868 -11.677 1.00 92.25 86 GLY A CA 1
ATOM 721 C C . GLY A 1 86 ? 7.076 -10.412 -12.057 1.00 92.25 86 GLY A C 1
ATOM 722 O O . GLY A 1 86 ? 8.212 -9.976 -12.310 1.00 92.25 86 GLY A O 1
ATOM 723 N N . ASP A 1 87 ? 5.981 -9.668 -12.132 1.00 93.31 87 ASP A N 1
ATOM 724 C CA . ASP A 1 87 ? 5.967 -8.250 -12.449 1.00 93.31 87 ASP A CA 1
ATOM 725 C C . ASP A 1 87 ? 5.644 -7.448 -11.192 1.00 93.31 87 ASP A C 1
ATOM 727 O O . ASP A 1 87 ? 4.737 -7.800 -10.437 1.00 93.31 87 ASP A O 1
ATOM 731 N N . ILE A 1 88 ? 6.391 -6.361 -10.983 1.00 94.25 88 ILE A N 1
ATOM 732 C CA . ILE A 1 88 ? 6.213 -5.471 -9.836 1.00 94.25 88 ILE A CA 1
ATOM 733 C C . ILE A 1 88 ? 6.088 -4.015 -10.265 1.00 94.25 88 ILE A C 1
ATOM 735 O O . ILE A 1 88 ? 6.706 -3.570 -11.239 1.00 94.25 88 ILE A O 1
ATOM 739 N N . VAL A 1 89 ? 5.323 -3.255 -9.491 1.00 92.00 89 VAL A N 1
ATOM 740 C CA . VAL A 1 89 ? 5.184 -1.807 -9.625 1.00 92.00 89 VAL A CA 1
ATOM 741 C C . VAL A 1 89 ? 6.150 -1.131 -8.658 1.00 92.00 89 VAL A C 1
ATOM 743 O O . VAL A 1 89 ? 5.851 -0.968 -7.485 1.00 92.00 89 VAL A O 1
ATOM 746 N N . MET A 1 90 ? 7.308 -0.710 -9.167 1.00 88.00 90 MET A N 1
ATOM 747 C CA . MET A 1 90 ? 8.350 0.006 -8.406 1.00 88.00 90 MET A CA 1
ATOM 748 C C . MET A 1 90 ? 8.554 1.447 -8.913 1.00 88.00 90 MET A C 1
ATOM 750 O O . MET A 1 90 ? 9.508 2.132 -8.553 1.00 88.00 90 MET A O 1
ATOM 754 N N . GLY A 1 91 ? 7.688 1.894 -9.821 1.00 79.62 91 GLY A N 1
ATOM 755 C CA . GLY A 1 91 ? 7.795 3.172 -10.502 1.00 79.62 91 GLY A CA 1
ATOM 756 C C . GLY A 1 91 ? 7.673 4.395 -9.597 1.00 79.62 91 GLY A C 1
ATOM 757 O O . GLY A 1 91 ? 7.223 4.318 -8.453 1.00 79.62 91 GLY A O 1
ATOM 758 N N . SER A 1 92 ? 8.031 5.558 -10.139 1.00 72.19 92 SER A N 1
ATOM 759 C CA . SER A 1 92 ? 7.790 6.848 -9.491 1.00 72.19 92 SER A CA 1
ATOM 760 C C . SER A 1 92 ? 6.511 7.491 -10.028 1.00 72.19 92 SER A C 1
ATOM 762 O O . SER A 1 92 ? 6.203 7.378 -11.212 1.00 72.19 92 SER A O 1
ATOM 764 N N . GLY A 1 93 ? 5.768 8.163 -9.143 1.00 67.19 93 GLY A N 1
ATOM 765 C CA . GLY A 1 93 ? 4.572 8.933 -9.493 1.00 67.19 93 GLY A CA 1
ATOM 766 C C . GLY A 1 93 ? 3.353 8.085 -9.885 1.00 67.19 93 GLY A C 1
ATOM 767 O O . GLY A 1 93 ? 3.397 7.263 -10.800 1.00 67.19 93 GLY A O 1
ATOM 768 N N . SER A 1 94 ? 2.235 8.308 -9.199 1.00 56.81 94 SER A N 1
ATOM 769 C CA . SER A 1 94 ? 0.920 7.749 -9.545 1.00 56.81 94 SER A CA 1
ATOM 770 C C . SER A 1 94 ? 0.106 8.677 -10.449 1.00 56.81 94 SER A C 1
ATOM 772 O O . SER A 1 94 ? -0.565 8.196 -11.358 1.00 56.81 94 SER A O 1
ATOM 774 N N . ASP A 1 95 ? 0.224 9.997 -10.260 1.00 57.94 95 ASP A N 1
ATOM 775 C CA . ASP A 1 95 ? -0.843 10.925 -10.672 1.00 57.94 95 ASP A CA 1
ATOM 776 C C . ASP A 1 95 ? -0.446 11.955 -11.742 1.00 57.94 95 ASP A C 1
ATOM 778 O O . ASP A 1 95 ? -1.269 12.783 -12.134 1.00 57.94 95 ASP A O 1
ATOM 782 N N . TYR A 1 96 ? 0.801 11.952 -12.227 1.00 64.19 96 TYR A N 1
ATOM 783 C CA . TYR A 1 96 ? 1.276 12.992 -13.146 1.00 64.19 96 TYR A CA 1
ATOM 784 C C . TYR A 1 96 ? 2.062 12.424 -14.330 1.00 64.19 96 TYR A C 1
ATOM 786 O O . TYR A 1 96 ? 3.166 11.904 -14.177 1.00 64.19 96 TYR A O 1
ATOM 794 N N . TYR A 1 97 ? 1.497 12.576 -15.531 1.00 72.25 97 TYR A N 1
ATOM 795 C CA . TYR A 1 97 ? 2.210 12.407 -16.793 1.00 72.25 97 TYR A CA 1
ATOM 796 C C . TYR A 1 97 ? 2.543 13.775 -17.393 1.00 72.25 97 TYR A C 1
ATOM 798 O O . TYR A 1 97 ? 1.656 14.590 -17.644 1.00 72.25 97 TYR A O 1
ATOM 806 N N . ASP A 1 98 ? 3.825 13.990 -17.678 1.00 78.56 98 ASP A N 1
ATOM 807 C CA . ASP A 1 98 ? 4.326 15.140 -18.427 1.00 78.56 98 ASP A CA 1
ATOM 808 C C . ASP A 1 98 ? 5.064 14.629 -19.659 1.00 78.56 98 ASP A C 1
ATOM 810 O O . ASP A 1 98 ? 5.915 13.740 -19.555 1.00 78.56 98 ASP A O 1
ATOM 814 N N . ARG A 1 99 ? 4.778 15.223 -20.823 1.00 83.06 99 ARG A N 1
ATOM 815 C CA . ARG A 1 99 ? 5.450 14.883 -22.086 1.00 83.06 99 ARG A CA 1
ATOM 816 C C . ARG A 1 99 ? 6.971 14.997 -21.986 1.00 83.06 99 ARG A C 1
ATOM 818 O O . ARG A 1 99 ? 7.676 14.254 -22.657 1.00 83.06 99 ARG A O 1
ATOM 825 N N . LYS A 1 100 ? 7.493 15.852 -21.099 1.00 83.94 100 LYS A N 1
ATOM 826 C CA . LYS A 1 100 ? 8.933 15.952 -20.816 1.00 83.94 100 LYS A CA 1
ATOM 827 C C . LYS A 1 100 ? 9.569 14.619 -20.383 1.00 83.94 100 LYS A C 1
ATOM 829 O O . LYS A 1 100 ? 10.765 14.426 -20.593 1.00 83.94 100 LYS A O 1
ATOM 834 N N . TYR A 1 101 ? 8.797 13.717 -19.779 1.00 84.62 101 TYR A N 1
ATOM 835 C CA . TYR A 1 101 ? 9.271 12.439 -19.241 1.00 84.62 101 TYR A CA 1
ATOM 836 C C . TYR A 1 101 ? 8.833 11.228 -20.078 1.00 84.62 101 TYR A C 1
ATOM 838 O O . TYR A 1 101 ? 8.894 10.103 -19.594 1.00 84.62 101 TYR A O 1
ATOM 846 N N . GLU A 1 102 ? 8.433 11.422 -21.339 1.00 87.69 102 GLU A N 1
ATOM 847 C CA . GLU A 1 102 ? 7.928 10.342 -22.204 1.00 87.69 102 GLU A CA 1
ATOM 848 C C . GLU A 1 102 ? 8.890 9.150 -22.349 1.00 87.69 102 GLU A C 1
ATOM 850 O O . GLU A 1 102 ? 8.440 8.007 -22.393 1.00 87.69 102 GLU A O 1
ATOM 855 N N . ASN A 1 103 ? 10.207 9.397 -22.318 1.00 88.62 103 ASN A N 1
ATOM 856 C CA . ASN A 1 103 ? 11.242 8.355 -22.385 1.00 88.62 103 ASN A CA 1
ATOM 857 C C . ASN A 1 103 ? 11.223 7.388 -21.185 1.00 88.62 103 ASN A C 1
ATOM 859 O O . ASN A 1 103 ? 11.884 6.356 -21.229 1.00 88.62 103 ASN A O 1
ATOM 863 N N . PHE A 1 104 ? 10.497 7.725 -20.117 1.00 89.75 104 PHE A N 1
ATOM 864 C CA . PHE A 1 104 ? 10.388 6.942 -18.887 1.00 89.75 104 PHE A CA 1
ATOM 865 C C . PHE A 1 104 ? 8.944 6.546 -18.565 1.00 89.75 104 PHE A C 1
ATOM 867 O O . PHE A 1 104 ? 8.668 6.113 -17.449 1.00 89.75 104 PHE A O 1
ATOM 874 N N . LEU A 1 105 ? 8.012 6.690 -19.515 1.00 89.00 105 LEU A N 1
ATOM 875 C CA . LEU A 1 105 ? 6.591 6.411 -19.290 1.00 89.00 105 LEU A CA 1
ATOM 876 C C . LEU A 1 105 ? 6.349 4.999 -18.732 1.00 89.00 105 LEU A C 1
ATOM 878 O O . LEU A 1 105 ? 5.538 4.823 -17.829 1.00 89.00 105 LEU A O 1
ATOM 882 N N . ASP A 1 106 ? 7.079 3.994 -19.216 1.00 91.06 106 ASP A N 1
ATOM 883 C CA . ASP A 1 106 ? 6.962 2.610 -18.747 1.00 91.06 106 ASP A CA 1
ATOM 884 C C . ASP A 1 106 ? 7.533 2.361 -17.341 1.00 91.06 106 ASP A C 1
ATOM 886 O O . ASP A 1 106 ? 7.381 1.262 -16.803 1.00 91.06 106 ASP A O 1
ATOM 890 N N . LEU A 1 107 ? 8.153 3.374 -16.734 1.00 90.44 107 LEU A N 1
ATOM 891 C CA . LEU A 1 107 ? 8.618 3.373 -15.351 1.00 90.44 107 LEU A CA 1
ATOM 892 C C . LEU A 1 107 ? 7.663 4.108 -14.399 1.00 90.44 107 LEU A C 1
ATOM 894 O O . LEU A 1 107 ? 7.952 4.174 -13.210 1.00 90.44 107 LEU A O 1
ATOM 898 N N . PHE A 1 108 ? 6.546 4.666 -14.875 1.00 88.62 108 PHE A N 1
ATOM 899 C CA . PHE A 1 108 ? 5.562 5.324 -14.006 1.00 88.62 108 PHE A CA 1
ATOM 900 C C . PHE A 1 108 ? 4.604 4.298 -13.396 1.00 88.62 108 PHE A C 1
ATOM 902 O O . PHE A 1 108 ? 4.187 3.362 -14.086 1.00 88.62 108 PHE A O 1
ATOM 909 N N . LYS A 1 109 ? 4.216 4.473 -12.119 1.00 87.94 109 LYS A N 1
ATOM 910 C CA . LYS A 1 109 ? 3.418 3.461 -11.392 1.00 87.94 109 LYS A CA 1
ATOM 911 C C . LYS A 1 109 ? 2.119 3.134 -12.123 1.00 87.94 109 LYS A C 1
ATOM 913 O O . LYS A 1 109 ? 1.812 1.962 -12.315 1.00 87.94 109 LYS A O 1
ATOM 918 N N . PHE A 1 110 ? 1.369 4.145 -12.570 1.00 86.94 110 PHE A N 1
ATOM 919 C CA . PHE A 1 110 ? 0.091 3.915 -13.257 1.00 86.94 110 PHE A CA 1
ATOM 920 C C . PHE A 1 110 ? 0.270 3.114 -14.556 1.00 86.94 110 PHE A C 1
ATOM 922 O O . PHE A 1 110 ? -0.543 2.244 -14.871 1.00 86.94 110 PHE A O 1
ATOM 929 N N . TYR A 1 111 ? 1.349 3.376 -15.301 1.00 90.00 111 TYR A N 1
ATOM 930 C CA . TYR A 1 111 ? 1.618 2.680 -16.553 1.00 90.00 111 TYR A CA 1
ATOM 931 C C . TYR A 1 111 ? 2.072 1.246 -16.288 1.00 90.00 111 TYR A C 1
ATOM 933 O O . TYR A 1 111 ? 1.665 0.336 -17.003 1.00 90.00 111 TYR A O 1
ATOM 941 N N . GLN A 1 112 ? 2.870 1.025 -15.241 1.00 91.69 112 GLN A N 1
ATOM 942 C CA . GLN A 1 112 ? 3.247 -0.310 -14.783 1.00 91.69 112 GLN A CA 1
ATOM 943 C C . GLN A 1 112 ? 2.023 -1.117 -14.331 1.00 91.69 112 GLN A C 1
ATOM 945 O O . GLN A 1 112 ? 1.851 -2.233 -14.810 1.00 91.69 112 GLN A O 1
ATOM 950 N N . LYS A 1 113 ? 1.129 -0.538 -13.511 1.00 91.12 113 LYS A N 1
ATOM 951 C CA . LYS A 1 113 ? -0.150 -1.157 -13.105 1.00 91.12 113 LYS A CA 1
ATOM 952 C C . LYS A 1 113 ? -0.956 -1.620 -14.331 1.00 91.12 113 LYS A C 1
ATOM 954 O O . LYS A 1 113 ? -1.377 -2.773 -14.400 1.00 91.12 113 LYS A O 1
ATOM 959 N N . TYR A 1 114 ? -1.098 -0.756 -15.344 1.00 90.56 114 TYR A N 1
ATOM 960 C CA . TYR A 1 114 ? -1.748 -1.096 -16.618 1.00 90.56 114 TYR A CA 1
ATOM 961 C C . TYR A 1 114 ? -1.013 -2.207 -17.387 1.00 90.56 114 TYR A C 1
ATOM 963 O O . TYR A 1 114 ? -1.624 -3.196 -17.795 1.00 90.56 114 TYR A O 1
ATOM 971 N N . LYS A 1 115 ? 0.298 -2.049 -17.595 1.00 93.06 115 LYS A N 1
ATOM 972 C CA . LYS A 1 115 ? 1.119 -2.941 -18.424 1.00 93.06 115 LYS A CA 1
ATOM 973 C C . LYS A 1 115 ? 1.196 -4.350 -17.844 1.00 93.06 115 LYS A C 1
ATOM 975 O O . LYS A 1 115 ? 1.091 -5.314 -18.596 1.00 93.06 115 LYS A O 1
ATOM 980 N N . TYR A 1 116 ? 1.375 -4.449 -16.532 1.00 93.75 116 TYR A N 1
ATOM 981 C CA . TYR A 1 116 ? 1.504 -5.709 -15.805 1.00 93.75 116 TYR A CA 1
ATOM 982 C C . TYR A 1 116 ? 0.159 -6.281 -15.366 1.00 93.75 116 TYR A C 1
ATOM 984 O O . TYR A 1 116 ? 0.118 -7.389 -14.844 1.00 93.75 116 TYR A O 1
ATOM 992 N N . ARG A 1 117 ? -0.942 -5.550 -15.602 1.00 90.12 117 ARG A N 1
ATOM 993 C CA . ARG A 1 117 ? -2.300 -5.937 -15.197 1.00 90.12 117 ARG A CA 1
ATOM 994 C C . ARG A 1 1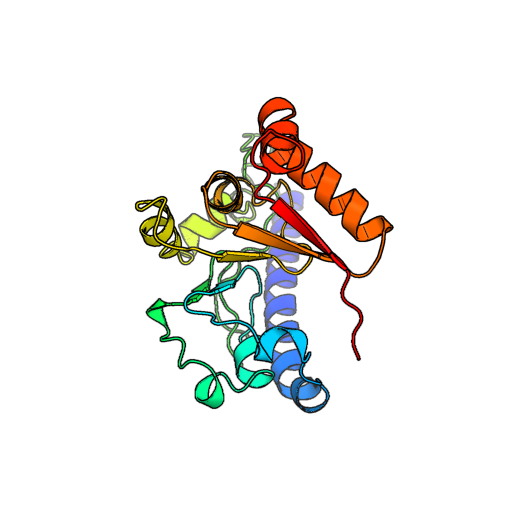17 ? -2.334 -6.349 -13.727 1.00 90.12 117 ARG A C 1
ATOM 996 O O . ARG A 1 117 ? -2.812 -7.431 -13.394 1.00 90.12 117 ARG A O 1
ATOM 1003 N N . THR A 1 118 ? -1.779 -5.489 -12.874 1.00 90.88 118 THR A N 1
ATOM 1004 C CA . THR A 1 118 ? -1.762 -5.732 -11.430 1.00 90.88 118 THR A CA 1
ATOM 1005 C C . THR A 1 118 ? -3.167 -5.949 -10.905 1.00 90.88 118 THR A C 1
ATOM 1007 O O . THR A 1 118 ? -4.144 -5.465 -11.483 1.00 90.88 118 THR A O 1
ATOM 1010 N N . ASP A 1 119 ? -3.254 -6.657 -9.789 1.00 93.25 119 ASP A N 1
ATOM 1011 C CA . ASP A 1 119 ? -4.528 -7.040 -9.215 1.00 93.25 119 ASP A CA 1
ATOM 1012 C C . ASP A 1 119 ? -5.380 -5.812 -8.861 1.00 93.25 119 ASP A C 1
ATOM 1014 O O . ASP A 1 119 ? -4.904 -4.819 -8.303 1.00 93.25 119 ASP A O 1
ATOM 1018 N N . THR A 1 120 ? -6.656 -5.887 -9.222 1.00 93.00 120 THR A N 1
ATOM 1019 C CA . THR A 1 120 ? -7.660 -4.847 -8.980 1.00 93.00 120 THR A CA 1
ATOM 1020 C C . THR A 1 120 ? -8.907 -5.405 -8.301 1.00 93.00 120 THR A C 1
ATOM 1022 O O . THR A 1 120 ? -9.917 -4.711 -8.227 1.00 93.00 120 THR A O 1
ATOM 1025 N N . SER A 1 121 ? -8.840 -6.623 -7.751 1.00 92.38 121 SER A N 1
ATOM 1026 C CA . SER A 1 121 ? -9.953 -7.287 -7.054 1.00 92.38 121 SER A CA 1
ATOM 1027 C C . SER A 1 121 ? -10.513 -6.443 -5.904 1.00 92.38 121 SER A C 1
ATOM 1029 O O . SER A 1 121 ? -11.709 -6.485 -5.613 1.00 92.38 121 SER A O 1
ATOM 1031 N N . TYR A 1 122 ? -9.680 -5.581 -5.309 1.00 92.50 122 TYR A N 1
ATOM 1032 C CA . TYR A 1 122 ? -10.099 -4.603 -4.305 1.00 92.50 122 TYR A CA 1
ATOM 1033 C C . TYR A 1 122 ? -11.204 -3.647 -4.788 1.00 92.50 122 TYR A C 1
ATOM 1035 O O . TYR A 1 122 ? -11.985 -3.156 -3.973 1.00 92.50 122 TYR A O 1
ATOM 1043 N N . LEU A 1 123 ? -11.313 -3.399 -6.100 1.00 91.94 123 LEU A N 1
ATOM 1044 C CA . LEU A 1 123 ? -12.371 -2.570 -6.678 1.00 91.94 123 LEU A CA 1
ATOM 1045 C C . LEU A 1 123 ? -13.759 -3.178 -6.456 1.00 91.94 123 LEU A C 1
ATOM 1047 O O . LEU A 1 123 ? -14.728 -2.440 -6.308 1.00 91.94 123 LEU A O 1
ATOM 1051 N N . ASP A 1 124 ? -13.870 -4.505 -6.396 1.00 90.50 124 ASP A N 1
ATOM 1052 C CA . ASP A 1 124 ? -15.126 -5.173 -6.051 1.00 90.50 124 ASP A CA 1
ATOM 1053 C C . ASP A 1 124 ? -15.413 -5.118 -4.552 1.00 90.50 124 ASP A C 1
ATOM 1055 O O . ASP A 1 124 ? -16.557 -5.266 -4.127 1.00 90.50 124 ASP A O 1
ATOM 1059 N N . TRP A 1 125 ? -14.388 -4.884 -3.734 1.00 90.94 125 TRP A N 1
ATOM 1060 C CA . TRP A 1 125 ? -14.542 -4.776 -2.291 1.00 90.94 125 TRP A CA 1
ATOM 1061 C C . TRP A 1 125 ? -15.078 -3.408 -1.869 1.00 90.94 125 TRP A C 1
ATOM 1063 O O . TRP A 1 125 ? -15.847 -3.336 -0.921 1.00 90.94 125 TRP A O 1
ATOM 1073 N N . ILE A 1 126 ? -14.721 -2.346 -2.598 1.00 86.31 126 ILE A N 1
ATOM 1074 C CA . ILE A 1 126 ? -15.146 -0.964 -2.309 1.00 86.31 126 ILE A CA 1
ATOM 1075 C C . ILE A 1 126 ? -16.504 -0.585 -2.916 1.00 86.31 126 ILE A C 1
ATOM 1077 O O . ILE A 1 126 ? -16.989 0.514 -2.674 1.00 86.31 126 ILE A O 1
ATOM 1081 N N . LYS A 1 127 ? -17.109 -1.442 -3.750 1.00 81.69 127 LYS A N 1
ATOM 1082 C CA . LYS A 1 127 ? -18.447 -1.183 -4.319 1.00 81.69 127 LYS A CA 1
ATOM 1083 C C . LYS A 1 127 ? -19.550 -1.247 -3.267 1.00 81.69 127 LYS A C 1
ATOM 1085 O O . LYS A 1 127 ? -20.595 -0.630 -3.450 1.00 81.69 127 LYS A O 1
ATOM 1090 N N . ASP A 1 128 ? -19.318 -2.015 -2.212 1.00 75.31 128 ASP A N 1
ATOM 1091 C CA . ASP A 1 128 ? -20.223 -2.164 -1.087 1.00 75.31 128 ASP A CA 1
ATOM 1092 C C . ASP A 1 128 ? -19.580 -1.504 0.136 1.00 75.31 128 ASP A C 1
ATOM 1094 O O . ASP A 1 128 ? -18.713 -2.080 0.793 1.00 75.31 128 ASP A O 1
ATOM 1098 N N . ASP A 1 129 ? -19.987 -0.263 0.413 1.00 64.12 129 ASP A N 1
ATOM 1099 C CA . ASP A 1 129 ? -19.472 0.563 1.517 1.00 64.12 129 ASP A CA 1
ATOM 1100 C C . ASP A 1 129 ? -19.651 -0.088 2.907 1.00 64.12 129 ASP A C 1
ATOM 1102 O O . ASP A 1 129 ? -19.085 0.405 3.886 1.00 64.12 129 ASP A O 1
ATOM 1106 N N . GLN A 1 130 ? -20.424 -1.178 3.013 1.00 63.88 130 GLN A N 1
ATOM 1107 C CA . GLN A 1 130 ? -20.660 -1.927 4.252 1.00 63.88 130 GLN A CA 1
ATOM 1108 C C . GLN A 1 130 ? -20.007 -3.313 4.264 1.00 63.88 130 GLN A C 1
ATOM 1110 O O . GLN A 1 130 ? -20.261 -4.099 5.173 1.00 63.88 130 GLN A O 1
ATOM 1115 N N . LYS A 1 131 ? -19.140 -3.628 3.294 1.00 76.94 131 LYS A N 1
ATOM 1116 C CA . LYS A 1 131 ? -18.530 -4.961 3.198 1.00 76.94 131 LYS A CA 1
ATOM 1117 C C . LYS A 1 131 ? -17.646 -5.321 4.397 1.00 76.94 131 LYS A C 1
ATOM 1119 O O . LYS A 1 131 ? -17.520 -6.499 4.721 1.00 76.94 131 LYS A O 1
ATOM 1124 N N . PHE A 1 132 ? -17.020 -4.331 5.036 1.00 89.50 132 PHE A N 1
ATOM 1125 C CA . PHE A 1 132 ? -16.070 -4.557 6.126 1.00 89.50 132 PHE A CA 1
ATOM 1126 C C . PHE A 1 132 ? -16.410 -3.743 7.371 1.00 89.50 132 PHE A C 1
ATOM 1128 O O . PHE A 1 132 ? -16.487 -2.517 7.318 1.00 89.50 132 PHE A O 1
ATOM 1135 N N . ASP A 1 133 ? -16.493 -4.413 8.518 1.00 91.19 133 ASP A N 1
ATOM 1136 C CA . ASP A 1 133 ? -16.650 -3.740 9.812 1.00 91.19 133 ASP A CA 1
ATOM 1137 C C . ASP A 1 133 ? -15.349 -3.080 10.284 1.00 91.19 133 ASP A C 1
ATOM 1139 O O . ASP A 1 133 ? -15.370 -2.032 10.935 1.00 91.19 133 ASP A O 1
ATOM 1143 N N . ASN A 1 134 ? -14.206 -3.699 9.969 1.00 93.00 134 ASN A N 1
ATOM 1144 C CA . ASN A 1 134 ? -12.885 -3.286 10.430 1.00 93.00 134 ASN A CA 1
ATOM 1145 C C . ASN A 1 134 ? -11.879 -3.268 9.276 1.00 93.00 134 ASN A C 1
ATOM 1147 O O . ASN A 1 134 ? -11.848 -4.184 8.457 1.00 93.00 134 ASN A O 1
ATOM 1151 N N . ILE A 1 135 ? -11.022 -2.249 9.253 1.00 94.25 135 ILE A N 1
ATOM 1152 C CA . ILE A 1 135 ? -9.883 -2.138 8.338 1.00 94.25 135 ILE A CA 1
ATOM 1153 C C . ILE A 1 135 ? -8.631 -1.912 9.180 1.00 94.25 135 ILE A C 1
ATOM 1155 O O . ILE A 1 135 ? -8.556 -0.960 9.955 1.00 94.25 135 ILE A O 1
ATOM 1159 N N . TYR A 1 136 ? -7.630 -2.767 9.009 1.00 93.56 136 TYR A N 1
ATOM 1160 C CA . TYR A 1 136 ? -6.360 -2.665 9.720 1.00 93.56 136 TYR A CA 1
ATOM 1161 C C . TYR A 1 136 ? -5.263 -2.239 8.740 1.00 93.56 136 TYR A C 1
ATOM 1163 O O . TYR A 1 136 ? -5.102 -2.852 7.687 1.00 93.56 136 TYR A O 1
ATOM 1171 N N . ILE A 1 137 ? -4.523 -1.180 9.068 1.00 93.69 137 ILE A N 1
ATOM 1172 C CA . ILE A 1 137 ? -3.473 -0.614 8.212 1.00 93.69 137 ILE A CA 1
ATOM 1173 C C . ILE A 1 137 ? -2.128 -0.724 8.924 1.00 93.69 137 ILE A C 1
ATOM 1175 O O . ILE A 1 137 ? -1.961 -0.234 10.043 1.00 93.69 137 ILE A O 1
ATOM 1179 N N . PHE A 1 138 ? -1.166 -1.333 8.232 1.00 89.62 138 PHE A N 1
ATOM 1180 C CA . PHE A 1 138 ? 0.188 -1.578 8.713 1.00 89.62 138 PHE A CA 1
ATOM 1181 C C . PHE A 1 138 ? 1.234 -1.088 7.715 1.00 89.62 138 PHE A C 1
ATOM 1183 O O . PHE A 1 138 ? 1.070 -1.229 6.504 1.00 89.62 138 PHE A O 1
ATOM 1190 N N . GLY A 1 139 ? 2.360 -0.612 8.247 1.00 83.25 139 GLY A N 1
ATOM 1191 C CA . GLY A 1 139 ? 3.539 -0.269 7.459 1.00 83.25 139 GLY A CA 1
ATOM 1192 C C . GLY A 1 139 ? 3.434 1.064 6.719 1.00 83.25 139 GLY A C 1
ATOM 1193 O O . GLY A 1 139 ? 2.497 1.842 6.883 1.00 83.25 139 GLY A O 1
ATOM 1194 N N . HIS A 1 140 ? 4.452 1.343 5.909 1.00 71.81 140 HIS A N 1
ATOM 1195 C CA . HIS A 1 140 ? 4.657 2.654 5.288 1.00 71.81 140 HIS A CA 1
ATOM 1196 C C . HIS A 1 140 ? 3.798 2.917 4.045 1.00 71.81 140 HIS A C 1
ATOM 1198 O O . HIS A 1 140 ? 3.912 3.986 3.456 1.00 71.81 140 HIS A O 1
ATOM 1204 N N . SER A 1 141 ? 2.943 1.976 3.640 1.00 68.94 141 SER A N 1
ATOM 1205 C CA . SER A 1 141 ? 2.118 2.112 2.436 1.00 68.94 141 SER A CA 1
ATOM 1206 C C . SER A 1 141 ? 1.014 3.160 2.564 1.00 68.94 141 SER A C 1
ATOM 1208 O O . SER A 1 141 ? 0.412 3.495 1.552 1.00 68.94 141 SER A O 1
ATOM 1210 N N . LEU A 1 142 ? 0.769 3.726 3.756 1.00 82.94 142 LEU A N 1
ATOM 1211 C CA . LEU A 1 142 ? -0.081 4.906 3.946 1.00 82.94 142 LEU A CA 1
ATOM 1212 C C . LEU A 1 142 ? 0.610 6.170 3.405 1.00 82.94 142 LEU A C 1
ATOM 1214 O O . LEU A 1 142 ? 0.922 7.096 4.153 1.00 82.94 142 LEU A O 1
ATOM 1218 N N . ASP A 1 143 ? 0.877 6.181 2.105 1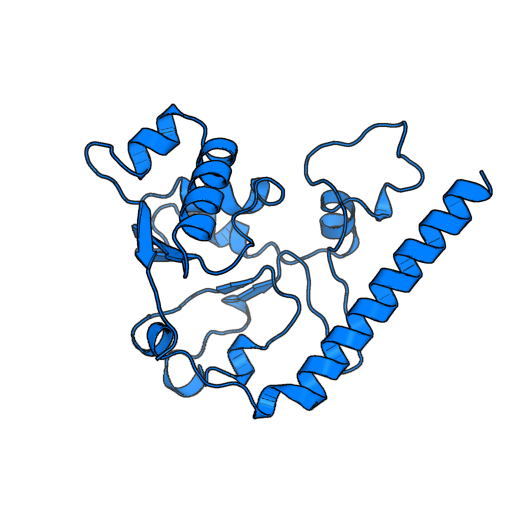.00 87.56 143 ASP A N 1
ATOM 1219 C CA . ASP A 1 143 ? 1.619 7.206 1.384 1.00 87.56 143 ASP A CA 1
ATOM 1220 C C . ASP A 1 143 ? 0.714 7.882 0.337 1.00 87.56 143 ASP A C 1
ATOM 1222 O O . ASP A 1 143 ? -0.110 7.216 -0.301 1.00 87.56 143 ASP A O 1
ATOM 1226 N N . PRO A 1 144 ? 0.837 9.205 0.119 1.00 86.62 144 PRO A N 1
ATOM 1227 C CA . PRO A 1 144 ? 0.036 9.908 -0.879 1.00 86.62 144 PRO A CA 1
ATOM 1228 C C . PRO A 1 144 ? 0.177 9.370 -2.308 1.00 86.62 144 PRO A C 1
ATOM 1230 O O . PRO A 1 144 ? -0.735 9.559 -3.106 1.00 86.62 144 PRO A O 1
ATOM 1233 N N . THR A 1 145 ? 1.278 8.693 -2.649 1.00 83.94 145 THR A N 1
ATOM 1234 C CA . THR A 1 145 ? 1.480 8.096 -3.981 1.00 83.94 145 THR A CA 1
ATOM 1235 C C . THR A 1 145 ? 0.612 6.869 -4.251 1.00 83.94 145 THR A C 1
ATOM 1237 O O . THR A 1 145 ? 0.572 6.399 -5.383 1.00 83.94 145 THR A O 1
ATOM 1240 N N . ASP A 1 146 ? -0.079 6.345 -3.242 1.00 87.00 146 ASP A N 1
ATOM 1241 C CA . ASP A 1 146 ? -1.040 5.248 -3.376 1.00 87.00 146 ASP A CA 1
ATOM 1242 C C . ASP A 1 146 ? -2.454 5.690 -2.936 1.00 87.00 146 ASP A C 1
ATOM 1244 O O . ASP A 1 146 ? -3.332 4.884 -2.612 1.00 87.00 146 ASP A O 1
ATOM 1248 N N . ALA A 1 147 ? -2.697 7.009 -2.942 1.00 88.50 147 ALA A N 1
ATOM 1249 C CA . ALA A 1 147 ? -3.979 7.610 -2.589 1.00 88.50 147 ALA A CA 1
ATOM 1250 C C . ALA A 1 147 ? -5.138 7.109 -3.464 1.00 88.50 147 ALA A C 1
ATOM 1252 O O . ALA A 1 147 ? -6.264 7.025 -2.975 1.00 88.50 147 ALA A O 1
ATOM 1253 N N . ASP A 1 148 ? -4.880 6.773 -4.731 1.00 85.62 148 ASP A N 1
ATOM 1254 C CA . ASP A 1 148 ? -5.866 6.217 -5.665 1.00 85.62 148 ASP A CA 1
ATOM 1255 C C . ASP A 1 148 ? -6.510 4.932 -5.127 1.00 85.62 148 ASP A C 1
ATOM 1257 O O . ASP A 1 148 ? -7.721 4.747 -5.247 1.00 85.62 148 ASP A O 1
ATOM 1261 N N . ILE A 1 149 ? -5.712 4.090 -4.470 1.00 89.69 149 ILE A N 1
ATOM 1262 C CA . ILE A 1 149 ? -6.155 2.833 -3.864 1.00 89.69 149 ILE A CA 1
ATOM 1263 C C . ILE A 1 149 ? -6.728 3.088 -2.461 1.00 89.69 149 ILE A C 1
ATOM 1265 O O . ILE A 1 149 ? -7.824 2.634 -2.132 1.00 89.69 149 ILE A O 1
ATOM 1269 N N . LEU A 1 150 ? -6.006 3.835 -1.620 1.00 91.56 150 LEU A N 1
ATOM 1270 C CA . LEU A 1 150 ? -6.313 3.962 -0.188 1.00 91.56 150 LEU A CA 1
ATOM 1271 C C . LEU A 1 150 ? -7.546 4.815 0.107 1.00 91.56 150 LEU A C 1
ATOM 1273 O O . LEU A 1 150 ? -8.255 4.577 1.087 1.00 91.56 150 LEU A O 1
ATOM 1277 N N . LYS A 1 151 ? -7.805 5.841 -0.709 1.00 91.75 151 LYS A N 1
ATOM 1278 C CA . LYS A 1 151 ? -8.798 6.873 -0.389 1.00 91.75 151 LYS A CA 1
ATOM 1279 C C . LYS A 1 151 ? -10.211 6.318 -0.255 1.00 91.75 151 LYS A C 1
ATOM 1281 O O . LYS A 1 151 ? -10.959 6.828 0.572 1.00 91.75 151 LYS A O 1
ATOM 1286 N N . SER A 1 152 ? -10.573 5.293 -1.024 1.00 90.75 152 SER A N 1
ATOM 1287 C CA . SER A 1 152 ? -11.889 4.647 -0.922 1.00 90.75 152 SER A CA 1
ATOM 1288 C C . SER A 1 152 ? -12.050 3.919 0.414 1.00 90.75 152 SER A C 1
ATOM 1290 O O . SER A 1 152 ? -13.035 4.135 1.113 1.00 90.75 152 SER A O 1
ATOM 1292 N N . PHE A 1 153 ? -11.035 3.162 0.840 1.00 93.19 153 PHE A N 1
ATOM 1293 C CA . PHE A 1 153 ? -11.033 2.490 2.142 1.00 93.19 153 PHE A CA 1
ATOM 1294 C C . PHE A 1 153 ? -11.075 3.485 3.303 1.00 93.19 153 PHE A C 1
ATOM 1296 O O . PHE A 1 153 ? -11.875 3.328 4.219 1.00 93.19 153 PHE A O 1
ATOM 1303 N N . LEU A 1 154 ? -10.285 4.560 3.238 1.00 93.88 154 LEU A N 1
ATOM 1304 C CA . LEU A 1 154 ? -10.249 5.586 4.287 1.00 93.88 154 LEU A CA 1
ATOM 1305 C C . LEU A 1 154 ? -11.544 6.422 4.369 1.00 93.88 154 LEU A C 1
ATOM 1307 O O . LEU A 1 154 ? -11.836 7.033 5.398 1.00 93.88 154 LEU A O 1
ATOM 1311 N N . LYS A 1 155 ? -12.325 6.468 3.284 1.00 92.31 155 LYS A N 1
ATOM 1312 C CA . LYS A 1 155 ? -13.630 7.142 3.221 1.00 92.31 155 LYS A CA 1
ATOM 1313 C C . LYS A 1 155 ? -14.784 6.305 3.756 1.00 92.31 155 LYS A C 1
ATOM 1315 O O . LYS A 1 155 ? -15.799 6.895 4.135 1.00 92.31 155 LYS A O 1
ATOM 1320 N N . SER A 1 156 ? -14.620 4.987 3.810 1.00 92.00 156 SER A N 1
ATOM 1321 C CA . SER A 1 156 ? -15.643 4.050 4.276 1.00 92.00 156 SER A CA 1
ATOM 1322 C C . SER A 1 156 ? -16.113 4.346 5.707 1.00 92.00 156 SER A C 1
ATOM 1324 O O . SER A 1 156 ? -15.496 5.120 6.452 1.00 92.00 156 SER A O 1
ATOM 1326 N N . GLN A 1 157 ? -17.230 3.729 6.090 1.00 91.44 157 GLN A N 1
ATOM 1327 C CA . GLN A 1 157 ? -17.759 3.788 7.456 1.00 91.44 157 GLN A CA 1
ATOM 1328 C C . GLN A 1 157 ? -17.138 2.727 8.380 1.00 91.44 157 GLN A C 1
ATOM 1330 O O . GLN A 1 157 ? -17.465 2.698 9.563 1.00 91.44 157 GLN A O 1
ATOM 1335 N N . SER A 1 158 ? -16.230 1.887 7.871 1.00 93.50 158 SER A N 1
ATOM 1336 C CA . SER A 1 158 ? -15.525 0.870 8.653 1.00 93.50 158 SER A CA 1
ATOM 1337 C C . SER A 1 158 ? -14.737 1.488 9.809 1.00 93.50 158 SER A C 1
ATOM 1339 O O . SER A 1 158 ? -14.294 2.637 9.739 1.00 93.50 158 SER A O 1
ATOM 1341 N N . ASN A 1 159 ? -14.500 0.704 10.857 1.00 94.88 159 ASN A N 1
ATOM 1342 C CA . ASN A 1 159 ? -13.575 1.070 11.925 1.00 94.88 159 ASN A CA 1
ATOM 1343 C C . ASN A 1 159 ? -12.139 0.844 11.439 1.00 94.88 159 ASN A C 1
ATOM 1345 O O . ASN A 1 159 ? -11.704 -0.292 11.251 1.00 94.88 159 ASN A O 1
ATOM 1349 N N . ILE A 1 160 ? -11.405 1.925 11.209 1.00 95.75 160 ILE A N 1
ATOM 1350 C CA . ILE A 1 160 ? -10.053 1.898 10.659 1.00 95.75 160 ILE A CA 1
ATOM 1351 C C . ILE A 1 160 ? -9.046 2.027 11.798 1.00 95.75 160 ILE A C 1
ATOM 1353 O O . ILE A 1 160 ? -9.062 2.994 12.558 1.00 95.75 160 ILE A O 1
ATOM 1357 N N . LYS A 1 161 ? -8.125 1.071 11.883 1.00 95.25 161 LYS A N 1
ATOM 1358 C CA . LYS A 1 161 ? -7.055 1.028 12.881 1.00 95.25 161 LYS A CA 1
ATOM 1359 C C . LYS A 1 161 ? -5.708 1.104 12.185 1.00 95.25 161 LYS A C 1
ATOM 1361 O O . LYS A 1 161 ? -5.359 0.218 11.408 1.00 95.25 161 LYS A O 1
ATOM 1366 N N . ILE A 1 162 ? -4.962 2.170 12.455 1.00 95.88 162 ILE A N 1
ATOM 1367 C CA . ILE A 1 162 ? -3.651 2.432 11.857 1.00 95.88 162 ILE A CA 1
ATOM 1368 C C . ILE A 1 162 ? -2.580 2.176 12.908 1.00 95.88 162 ILE A C 1
ATOM 1370 O O . ILE A 1 162 ? -2.520 2.860 13.933 1.00 95.88 162 ILE A O 1
ATOM 1374 N N . PHE A 1 163 ? -1.732 1.189 12.650 1.00 93.75 163 PHE A N 1
ATOM 1375 C CA . PHE A 1 163 ? -0.721 0.745 13.599 1.00 93.75 163 PHE A CA 1
ATOM 1376 C C . PHE A 1 163 ? 0.600 1.477 13.402 1.00 93.75 163 PHE A C 1
ATOM 1378 O O . PHE A 1 163 ? 1.083 1.607 12.280 1.00 93.75 163 PHE A O 1
ATOM 1385 N N . TYR A 1 164 ? 1.204 1.921 14.504 1.00 93.81 164 TYR A N 1
ATOM 1386 C CA . TYR A 1 164 ? 2.483 2.632 14.506 1.00 93.81 164 TYR A CA 1
ATOM 1387 C C . TYR A 1 164 ? 3.378 2.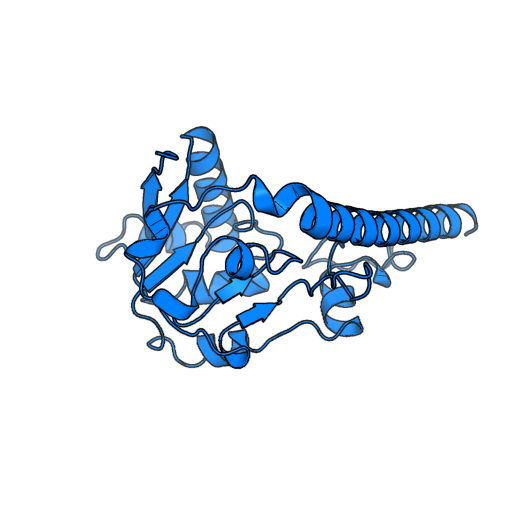192 15.673 1.00 93.81 164 TYR A C 1
ATOM 1389 O O . TYR A 1 164 ? 2.896 1.741 16.710 1.00 93.81 164 TYR A O 1
ATOM 1397 N N . ARG A 1 165 ? 4.694 2.355 15.525 1.00 91.25 165 ARG A N 1
ATOM 1398 C CA . ARG A 1 165 ? 5.717 1.983 16.520 1.00 91.25 165 ARG A CA 1
ATOM 1399 C C . ARG A 1 165 ? 6.266 3.182 17.279 1.00 91.25 165 ARG A C 1
ATOM 1401 O O . ARG A 1 165 ? 6.585 3.092 18.463 1.00 91.25 165 ARG A O 1
ATOM 1408 N N . THR A 1 166 ? 6.399 4.316 16.597 1.00 92.75 166 THR A N 1
ATOM 1409 C CA . THR A 1 166 ? 6.994 5.535 17.162 1.00 92.75 166 THR A CA 1
ATOM 1410 C C . THR A 1 166 ? 6.101 6.742 16.927 1.00 92.75 166 THR A C 1
ATOM 1412 O O . THR A 1 166 ? 5.383 6.806 15.930 1.00 92.75 166 THR A O 1
ATOM 1415 N N . ASP A 1 167 ? 6.187 7.745 17.798 1.00 94.12 167 ASP A N 1
ATOM 1416 C CA . ASP A 1 167 ? 5.428 8.988 17.617 1.00 94.12 167 ASP A CA 1
ATOM 1417 C C . ASP A 1 167 ? 5.830 9.725 16.332 1.00 94.12 167 ASP A C 1
ATOM 1419 O O . ASP A 1 167 ? 5.003 10.385 15.705 1.00 94.12 167 ASP A O 1
ATOM 1423 N N . SER A 1 168 ? 7.082 9.566 15.888 1.00 94.06 168 SER A N 1
ATOM 1424 C CA . SER A 1 168 ? 7.526 10.117 14.606 1.00 94.06 168 SER A CA 1
ATOM 1425 C C . SER A 1 168 ? 6.835 9.447 13.418 1.00 94.06 168 SER A C 1
ATOM 1427 O O . SER A 1 168 ? 6.512 10.126 12.445 1.00 94.06 168 SER A O 1
ATOM 1429 N N . GLU A 1 169 ? 6.624 8.132 13.475 1.00 93.19 169 GLU A N 1
ATOM 1430 C CA . GLU A 1 169 ? 5.890 7.388 12.449 1.00 93.19 169 GLU A CA 1
ATOM 1431 C C . GLU A 1 169 ? 4.405 7.756 12.464 1.00 93.19 169 GLU A C 1
ATOM 1433 O O . GLU A 1 169 ? 3.847 8.070 11.415 1.00 93.19 169 GLU A O 1
ATOM 1438 N N . LYS A 1 170 ? 3.790 7.836 13.652 1.00 95.56 170 LYS A N 1
ATOM 1439 C CA . LYS A 1 170 ? 2.414 8.330 13.800 1.00 95.56 170 LYS A CA 1
ATOM 1440 C C . LYS A 1 170 ? 2.243 9.699 13.150 1.00 95.56 170 LYS A C 1
ATOM 1442 O O . LYS A 1 170 ? 1.355 9.886 12.326 1.00 95.56 170 LYS A O 1
ATOM 1447 N N . TYR A 1 171 ? 3.121 10.644 13.479 1.00 95.94 171 TYR A N 1
ATOM 1448 C CA . TYR A 1 171 ? 3.059 11.994 12.928 1.00 95.94 171 TYR A CA 1
ATOM 1449 C C . TYR A 1 171 ? 3.260 12.017 11.405 1.00 95.94 171 TYR A C 1
ATOM 1451 O O . TYR A 1 171 ? 2.660 12.829 10.698 1.00 95.94 171 TYR A O 1
ATOM 1459 N N . HIS A 1 172 ? 4.084 11.114 10.870 1.00 95.25 172 HIS A N 1
ATOM 1460 C CA . HIS A 1 172 ? 4.223 10.940 9.427 1.00 95.25 172 HIS A CA 1
ATOM 1461 C C . HIS A 1 172 ? 2.918 10.436 8.786 1.00 95.25 172 HIS A C 1
ATOM 1463 O O . HIS A 1 172 ? 2.456 11.018 7.804 1.00 95.25 172 HIS A O 1
ATOM 1469 N N . PHE A 1 173 ? 2.271 9.432 9.379 1.00 96.06 173 PHE A N 1
ATOM 1470 C CA . PHE A 1 173 ? 0.969 8.938 8.929 1.00 96.06 173 PHE A CA 1
ATOM 1471 C C . PHE A 1 173 ? -0.131 9.999 9.002 1.00 96.06 173 PHE A C 1
ATOM 1473 O O . PHE A 1 173 ? -0.906 10.131 8.059 1.00 96.06 173 PHE A O 1
ATOM 1480 N N . GLU A 1 174 ? -0.174 10.811 10.059 1.00 96.25 174 GLU A N 1
ATOM 1481 C CA . GLU A 1 174 ? -1.112 11.936 10.171 1.00 96.25 174 GLU A CA 1
ATOM 1482 C C . GLU A 1 174 ? -0.950 12.929 9.011 1.00 96.25 174 GLU A C 1
ATOM 1484 O O . GLU A 1 174 ? -1.942 13.353 8.413 1.00 96.25 174 GLU A O 1
ATOM 1489 N N . LYS A 1 175 ? 0.293 13.263 8.634 1.00 96.00 175 LYS A N 1
ATOM 1490 C CA . LYS A 1 175 ? 0.560 14.116 7.465 1.00 96.00 175 LYS A CA 1
ATOM 1491 C C . LYS A 1 175 ? 0.063 13.481 6.174 1.00 96.00 175 LYS A C 1
ATOM 1493 O O . LYS A 1 175 ? -0.586 14.162 5.382 1.00 96.00 175 LYS A O 1
ATOM 1498 N N . ASN A 1 176 ? 0.347 12.200 5.963 1.00 95.56 176 ASN A N 1
ATOM 1499 C CA . ASN A 1 176 ? -0.056 11.508 4.743 1.00 95.56 176 ASN A CA 1
ATOM 1500 C C . ASN A 1 176 ? -1.582 11.402 4.647 1.00 95.56 176 ASN A C 1
ATOM 1502 O O . ASN A 1 176 ? -2.148 11.719 3.603 1.00 95.56 176 ASN A O 1
ATOM 1506 N N . LEU A 1 177 ? -2.268 11.079 5.747 1.00 96.00 177 LEU A N 1
ATOM 1507 C CA . LEU A 1 177 ? -3.731 11.107 5.815 1.00 96.00 177 LEU A CA 1
ATOM 1508 C C . LEU A 1 177 ? -4.290 12.487 5.490 1.00 96.00 177 LEU A C 1
ATOM 1510 O O . LEU A 1 177 ? -5.245 12.581 4.724 1.00 96.00 177 LEU A O 1
ATOM 1514 N N . LEU A 1 178 ? -3.703 13.557 6.033 1.00 96.06 178 LEU A N 1
ATOM 1515 C CA . LEU A 1 178 ? -4.143 14.919 5.738 1.00 96.06 178 LEU A CA 1
ATOM 1516 C C . LEU A 1 178 ? -4.028 15.236 4.239 1.00 96.06 178 LEU A C 1
ATOM 1518 O O . LEU A 1 178 ? -4.921 15.880 3.689 1.00 96.06 178 LEU A O 1
ATOM 1522 N N . VAL A 1 179 ? -2.972 14.765 3.571 1.00 95.06 179 VAL A N 1
ATOM 1523 C CA . VAL A 1 179 ? -2.798 14.917 2.117 1.00 95.06 179 VAL A CA 1
ATOM 1524 C C . VAL A 1 179 ? -3.827 14.086 1.339 1.00 95.06 179 VAL A C 1
ATOM 1526 O O . VAL A 1 179 ? -4.461 14.607 0.423 1.00 95.06 179 VAL A O 1
ATOM 1529 N N . ILE A 1 180 ? -4.038 12.820 1.712 1.00 94.06 180 ILE A N 1
ATOM 1530 C CA . ILE A 1 180 ? -4.948 11.894 1.011 1.00 94.06 180 ILE A CA 1
ATOM 1531 C C . ILE A 1 180 ? -6.418 12.328 1.158 1.00 94.06 180 ILE A C 1
ATOM 1533 O O . ILE A 1 180 ? -7.188 12.342 0.184 1.00 94.06 180 ILE A O 1
ATOM 1537 N N . LEU A 1 181 ? -6.818 12.671 2.386 1.00 95.44 181 LEU A N 1
ATOM 1538 C CA . LEU A 1 181 ? -8.198 12.975 2.762 1.00 95.44 181 LEU A CA 1
ATOM 1539 C C . LEU A 1 181 ? -8.562 14.448 2.563 1.00 95.44 181 LEU A C 1
ATOM 1541 O O . LEU A 1 181 ? -9.711 14.760 2.246 1.00 95.44 181 LEU A O 1
ATOM 1545 N N . GLY A 1 182 ? -7.599 15.353 2.718 1.00 96.06 182 GLY A N 1
ATOM 1546 C CA . GLY A 1 182 ? -7.867 16.777 2.864 1.00 96.06 182 GLY A CA 1
ATOM 1547 C C . GLY A 1 182 ? -8.373 17.132 4.266 1.00 96.06 182 GLY A C 1
ATOM 1548 O O . GLY A 1 182 ? -8.828 16.284 5.034 1.00 96.06 182 GLY A O 1
ATOM 1549 N N . LYS A 1 183 ? -8.294 18.424 4.603 1.00 96.94 183 LYS A N 1
ATOM 1550 C CA . LYS A 1 183 ? -8.514 18.939 5.965 1.00 96.94 183 LYS A CA 1
ATOM 1551 C C . LYS A 1 183 ? -9.866 18.552 6.573 1.00 96.94 183 LYS A C 1
ATOM 1553 O O . LYS A 1 183 ? -9.901 18.120 7.718 1.00 96.94 183 LYS A O 1
ATOM 1558 N N . GLU A 1 184 ? -10.965 18.754 5.851 1.00 96.75 184 GLU A N 1
ATOM 1559 C CA . GLU A 1 184 ? -12.316 18.576 6.405 1.00 96.75 184 GLU A CA 1
ATOM 1560 C C . GLU A 1 184 ? -12.575 17.120 6.796 1.00 96.75 184 GLU A C 1
ATOM 1562 O O . GLU A 1 184 ? -12.892 16.832 7.948 1.00 96.75 184 GLU A O 1
ATOM 1567 N N . MET A 1 185 ? -12.334 16.199 5.863 1.00 96.38 185 MET A N 1
ATOM 1568 C CA . MET A 1 185 ? -12.532 14.770 6.085 1.00 96.38 185 MET A CA 1
ATOM 1569 C C . MET A 1 185 ? -11.520 14.187 7.075 1.00 96.38 185 MET A C 1
ATOM 1571 O O . MET A 1 185 ? -11.874 13.318 7.864 1.00 96.38 185 MET A O 1
ATOM 1575 N N . PHE A 1 186 ? -10.280 14.686 7.091 1.00 97.50 186 PHE A N 1
ATOM 1576 C CA . PHE A 1 186 ? -9.312 14.333 8.131 1.00 97.50 186 PHE A CA 1
ATOM 1577 C C . PHE A 1 186 ? -9.861 14.651 9.531 1.00 97.50 186 PHE A C 1
ATOM 1579 O O . PHE A 1 186 ? -9.868 13.789 10.407 1.00 97.50 186 PHE A O 1
ATOM 1586 N N . MET A 1 187 ? -10.381 15.867 9.735 1.00 97.12 187 MET A N 1
ATOM 1587 C CA . MET A 1 187 ? -10.954 16.261 11.025 1.00 97.12 187 MET A CA 1
ATOM 1588 C C . MET A 1 187 ? -12.182 15.422 11.382 1.00 97.12 187 MET A C 1
ATOM 1590 O O . MET A 1 187 ? -12.303 14.998 12.529 1.00 97.12 187 MET A O 1
ATOM 1594 N N . GLU A 1 188 ? -13.066 15.157 10.419 1.00 96.94 188 GLU A N 1
ATOM 1595 C CA . GLU A 1 188 ? -14.259 14.325 10.607 1.00 96.94 188 GLU A CA 1
ATOM 1596 C C . GLU A 1 188 ? -13.903 12.901 11.058 1.00 96.94 188 GLU A C 1
ATOM 1598 O O . GLU A 1 188 ? -14.415 12.432 12.075 1.00 96.94 188 GLU A O 1
ATOM 1603 N N . LYS A 1 189 ? -12.993 12.239 10.336 1.00 96.75 189 LYS A N 1
ATOM 1604 C CA . LYS A 1 189 ? -12.649 10.828 10.545 1.00 96.75 189 LYS A CA 1
ATOM 1605 C C . LYS A 1 189 ? -11.863 10.578 11.837 1.00 96.75 189 LYS A C 1
ATOM 1607 O O . LYS A 1 189 ? -12.032 9.521 12.440 1.00 96.75 189 LYS A O 1
ATOM 1612 N N . LEU A 1 190 ? -11.033 11.532 12.272 1.00 96.69 190 LEU A N 1
ATOM 1613 C CA . LEU A 1 190 ? -10.181 11.386 13.465 1.00 96.69 190 LEU A CA 1
ATOM 1614 C C . LEU A 1 190 ? -10.748 12.062 14.724 1.00 96.69 190 LEU A C 1
ATOM 1616 O O . LEU A 1 190 ? -10.436 11.647 15.835 1.00 96.69 190 LEU A O 1
ATOM 1620 N N . SER A 1 191 ? -11.535 13.131 14.576 1.00 94.75 191 SER A N 1
ATOM 1621 C CA . SER A 1 191 ? -11.969 13.981 15.703 1.00 94.75 191 SER A CA 1
ATOM 1622 C C . SER A 1 191 ? -13.411 14.489 15.597 1.00 94.75 191 SER A C 1
ATOM 1624 O O . SER A 1 191 ? -13.824 15.350 16.375 1.00 94.75 191 SER A O 1
ATOM 1626 N N . GLY A 1 192 ? -14.174 14.000 14.617 1.00 91.00 192 GLY A N 1
ATOM 1627 C CA . GLY A 1 192 ? -15.559 14.394 14.403 1.00 91.00 192 GLY A CA 1
ATOM 1628 C C . GLY A 1 192 ? -16.503 13.848 15.472 1.00 91.00 192 GLY A C 1
ATOM 1629 O O . GLY A 1 192 ? -16.101 13.317 16.502 1.00 91.00 192 GLY A O 1
ATOM 1630 N N . LYS A 1 193 ? -17.810 13.958 15.214 1.00 89.69 193 LYS A N 1
ATOM 1631 C CA . LYS A 1 193 ? -18.848 13.461 16.133 1.00 89.69 193 LYS A CA 1
ATOM 1632 C C . LYS A 1 193 ? -18.813 11.934 16.295 1.00 89.69 193 LYS A C 1
ATOM 1634 O O . LYS A 1 193 ? -19.149 11.423 17.359 1.00 89.69 193 LYS A O 1
ATOM 1639 N N . HIS A 1 194 ? -18.423 11.235 15.231 1.00 91.88 194 HIS A N 1
ATOM 1640 C CA . HIS A 1 194 ? -18.313 9.781 15.158 1.00 91.88 194 HIS A CA 1
ATOM 1641 C C . HIS A 1 194 ? -16.982 9.427 14.476 1.00 91.88 194 HIS A C 1
ATOM 1643 O O . HIS A 1 194 ? -16.983 9.078 13.297 1.00 91.88 194 HIS A O 1
ATOM 1649 N N . PRO A 1 195 ? -15.840 9.611 15.163 1.00 95.50 195 PRO A N 1
ATOM 1650 C CA . PRO A 1 195 ? -14.546 9.295 14.581 1.00 95.50 195 PRO A CA 1
ATOM 1651 C C . PRO A 1 195 ? -14.445 7.782 14.377 1.00 95.50 195 PRO A C 1
ATOM 1653 O O . PRO A 1 195 ? -14.856 7.006 15.239 1.00 95.50 195 PRO A O 1
ATOM 1656 N N . ASN A 1 196 ? -13.906 7.370 13.235 1.00 96.06 196 ASN A N 1
ATOM 1657 C CA . ASN A 1 196 ? -13.749 5.963 12.872 1.00 96.06 196 ASN A CA 1
ATOM 1658 C C . ASN A 1 196 ? -12.324 5.621 12.410 1.00 96.06 196 ASN A C 1
ATOM 1660 O O . ASN A 1 196 ? -12.097 4.500 11.972 1.00 96.06 196 ASN A O 1
ATOM 1664 N N . ILE A 1 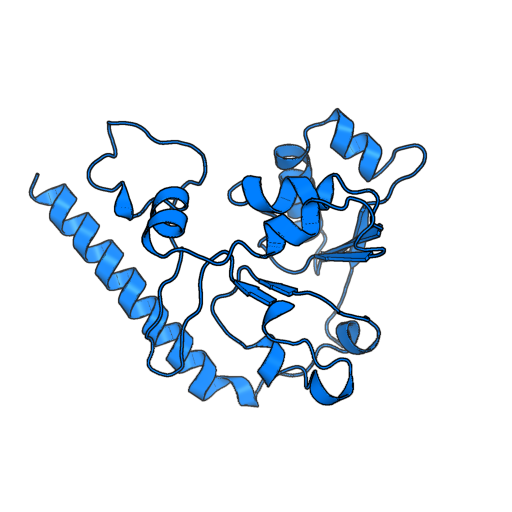197 ? -11.369 6.555 12.507 1.00 97.50 197 ILE A N 1
ATOM 1665 C CA . ILE A 1 197 ? -9.934 6.284 12.363 1.00 97.50 197 ILE A CA 1
ATOM 1666 C C . ILE A 1 197 ? -9.268 6.393 13.735 1.00 97.50 197 ILE A C 1
ATOM 1668 O O . ILE A 1 197 ? -9.296 7.450 14.365 1.00 97.50 197 ILE A O 1
ATOM 1672 N N . GLU A 1 198 ? -8.617 5.315 14.162 1.00 96.56 198 GLU A N 1
ATOM 1673 C CA . GLU A 1 198 ? -7.862 5.228 15.409 1.00 96.56 198 GLU A CA 1
ATOM 1674 C C . GLU A 1 198 ? -6.395 4.871 15.133 1.00 96.56 198 GLU A C 1
ATOM 1676 O O . GLU A 1 198 ? -6.088 3.974 14.346 1.00 96.56 198 GLU A O 1
ATOM 1681 N N . PHE A 1 199 ? -5.477 5.557 15.816 1.00 96.38 199 PHE A N 1
ATOM 1682 C CA . PHE A 1 199 ? -4.057 5.214 15.813 1.00 96.38 199 PHE A CA 1
ATOM 1683 C C . PHE A 1 199 ? -3.725 4.318 17.002 1.00 96.38 199 PHE A C 1
ATOM 1685 O O . PHE A 1 199 ? -3.904 4.728 18.148 1.00 96.38 199 PHE A O 1
ATOM 1692 N N . ILE A 1 200 ? -3.162 3.142 16.734 1.00 94.19 200 ILE A N 1
ATOM 1693 C CA . ILE A 1 200 ? -2.816 2.157 17.760 1.00 94.19 200 ILE A CA 1
ATOM 1694 C C . ILE A 1 200 ? -1.301 1.984 17.808 1.00 94.19 200 ILE A C 1
ATOM 1696 O O . ILE A 1 200 ? -0.681 1.541 16.839 1.00 94.19 200 ILE A O 1
ATOM 1700 N N . LYS A 1 201 ? -0.696 2.326 18.951 1.00 93.12 201 LYS A N 1
ATOM 1701 C CA . LYS A 1 201 ? 0.717 2.028 19.178 1.00 93.12 201 LYS A CA 1
ATOM 1702 C C . LYS A 1 201 ? 0.868 0.526 19.392 1.00 93.12 201 LYS A C 1
ATOM 1704 O O . LYS A 1 201 ? 0.147 -0.039 20.211 1.00 93.12 201 LYS A O 1
ATOM 1709 N N . PHE A 1 202 ? 1.814 -0.097 18.705 1.00 85.69 202 PHE A N 1
ATOM 1710 C CA . PHE A 1 202 ? 2.199 -1.476 18.976 1.00 85.69 202 PHE A CA 1
ATOM 1711 C C . PHE A 1 202 ? 3.707 -1.578 19.181 1.00 85.69 202 PHE A C 1
ATOM 1713 O O . PHE A 1 202 ? 4.498 -0.890 18.531 1.00 85.69 202 PHE A O 1
ATOM 1720 N N . GLU A 1 203 ? 4.094 -2.438 20.112 1.00 76.75 203 GLU A N 1
ATOM 1721 C CA . GLU A 1 203 ? 5.476 -2.810 20.378 1.00 76.75 203 GLU A CA 1
ATOM 1722 C C . GLU A 1 203 ? 5.592 -4.303 20.060 1.00 76.75 203 GLU A C 1
ATOM 1724 O O . GLU A 1 203 ? 4.646 -5.061 20.281 1.00 76.75 203 GLU A O 1
ATOM 1729 N N . ASN A 1 204 ? 6.707 -4.716 19.457 1.00 60.38 204 ASN A N 1
ATOM 1730 C CA . ASN A 1 204 ? 6.973 -6.141 19.295 1.00 60.38 204 ASN A CA 1
ATOM 1731 C C . ASN A 1 204 ? 7.272 -6.690 20.698 1.00 60.38 204 ASN A C 1
ATOM 1733 O O . ASN A 1 204 ? 8.313 -6.342 21.256 1.00 60.38 204 ASN A O 1
ATOM 1737 N N . GLU A 1 205 ? 6.362 -7.485 21.263 1.00 50.56 205 GLU A N 1
ATOM 1738 C CA . GLU A 1 205 ? 6.689 -8.382 22.381 1.00 50.56 205 GLU A CA 1
ATOM 1739 C C . GLU A 1 205 ? 7.552 -9.555 21.897 1.00 50.56 205 GLU A C 1
ATOM 1741 O O . GLU A 1 205 ? 7.273 -10.084 20.794 1.00 50.56 205 GLU A O 1
#

Radius of gyration: 18.54 Å; chains: 1; bounding box: 42×41×49 Å

InterPro domains:
  IPR025935 Bacteriophage abortive infection AbiH [PF14253] (11-161)

Secondary structure (DSSP, 8-state):
-HHHHHHHHHHHHHHHHHHHHHHHHHHHHGGG----GGGGG---S-EEE-SSS-HHHHHS-HHHH----GGGEEETTB---TTS-S-B---B-SS---GGGGGGGGGBHHHHHHHHT---THHHHTTSTTS-SEEEE-STT--GGGHHHHHHHHHSSSEEEEEESSHHHHHHHHHHHHHHH-HHHHHHHHHSSS--EEEEE----

pLDDT: mean 87.27, std 10.27, range [50.22, 97.5]

Organism: NCBI:txid1982626

Foldseek 3Di:
DVVLVVVQVVVVVVLLVVLQVVLVCVVPPLVVDADFCVCQPDDQQAAEDCDQEPSVVSRPVCVVRPPRDPLRYFHQQWHRDNNSDIAGLPADADDDDDPVCVSCQCRHRPNSCVVRVGGDSCVVVLVDLPNAQEAEADDDPLALRCLVNCVSVLPGPHQYEYEDADPVVVVVSLVSCCNSQPDPSSCCQCPNPDHRYYYDYDDRD